Protein AF-A0A0K1P5S4-F1 (afdb_monomer)

Mean predicted aligned error: 7.18 Å

Nearest PDB structures (foldseek):
  5i5k-assembly2_A  TM=2.425E-01  e=1.543E+00  Homo sapiens
  3cu7-assembly2_B  TM=3.838E-01  e=8.068E+00  Homo sapiens

Radius of gyration: 19.84 Å; Cα contacts (8 Å, |Δi|>4): 342; chains: 1; bounding box: 49×33×56 Å

Secondary structure (DSSP, 8-state):
-BTHHHHHHHTT-GGGGGT---SS-SEEEE-GGGGSSHHHHHHHHHHHHHHHHHHHHTT------HHHHHHTEEEEEEETTEEESS-STT--EEEEEEPTT-TT-BTTB--B-EEEEEEEE-EEHHHH----EE------SSS-HHHHHHHHHHHH-TT-SSHHHHEEEEEEETTTTEEEEEE-S-SS-SEE-SS-EEEEE-

Foldseek 3Di:
DECVVVQCLQQVHDPNVVQALALHGQAQEAAQVQQQAPVSRVVSVLVVVVQVCVSCCVVDVFDDHSVLVVVQWDKWWDAPNHTDPGGHPRTFKIKIFGDPPSQCPGPRHGYGDMHIGTYFYADAPVVLQDAQEQEDQDPDPDDDPFVSVQVSSCVVRVVDPSRVQFKGFPDADPVQQKTWIDGHP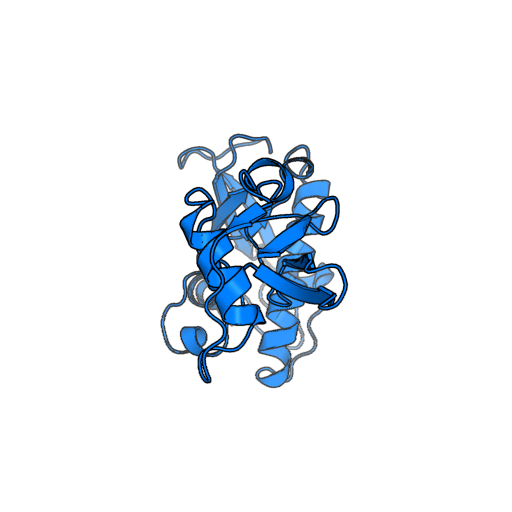HPSRSYDYPDTRIHHYD

Structure (mmCIF, N/CA/C/O backbone):
data_AF-A0A0K1P5S4-F1
#
_entry.id   AF-A0A0K1P5S4-F1
#
loop_
_atom_site.group_PDB
_atom_site.id
_atom_site.type_symbol
_atom_site.label_atom_id
_atom_site.label_alt_id
_atom_site.label_comp_id
_atom_site.label_asym_id
_atom_site.label_entity_id
_atom_site.label_seq_id
_atom_site.pdbx_PDB_ins_code
_atom_site.Cartn_x
_atom_site.Cartn_y
_atom_site.Cartn_z
_atom_site.occupancy
_atom_site.B_iso_or_equiv
_atom_site.auth_seq_id
_atom_site.auth_comp_id
_atom_site.auth_asym_id
_atom_site.auth_atom_id
_atom_site.pdbx_PDB_model_num
ATOM 1 N N . MET A 1 1 ? -20.009 -9.360 13.989 1.00 60.94 1 MET A N 1
ATOM 2 C CA . MET A 1 1 ? -18.708 -9.525 13.322 1.00 60.94 1 MET A CA 1
ATOM 3 C C . MET A 1 1 ? -17.615 -9.041 14.264 1.00 60.94 1 MET A C 1
ATOM 5 O O . MET A 1 1 ? -17.674 -7.915 14.727 1.00 60.94 1 MET A O 1
ATOM 9 N N . ASP A 1 2 ? -16.656 -9.902 14.593 1.00 64.94 2 ASP A N 1
ATOM 10 C CA . ASP A 1 2 ? -15.529 -9.552 15.468 1.00 64.94 2 ASP A CA 1
ATOM 11 C C . ASP A 1 2 ? -14.458 -8.809 14.650 1.00 64.94 2 ASP A C 1
ATOM 13 O O . ASP A 1 2 ? -14.041 -9.306 13.599 1.00 64.94 2 ASP A O 1
ATOM 17 N N . ILE A 1 3 ? -13.994 -7.640 15.108 1.00 69.56 3 ILE A N 1
ATOM 18 C CA . ILE A 1 3 ? -12.885 -6.904 14.469 1.00 69.56 3 ILE A CA 1
ATOM 19 C C . ILE A 1 3 ? -11.596 -7.738 14.436 1.00 69.56 3 ILE A C 1
ATOM 21 O O . ILE A 1 3 ? -10.744 -7.533 13.574 1.00 69.56 3 ILE A O 1
ATOM 25 N N . LYS A 1 4 ? -11.457 -8.760 15.278 1.00 69.00 4 LYS A N 1
ATOM 26 C CA . LYS A 1 4 ? -10.367 -9.737 15.175 1.00 69.00 4 LYS A CA 1
ATOM 27 C C . LYS A 1 4 ? -10.330 -10.448 13.817 1.00 69.00 4 LYS A C 1
ATOM 29 O O . LYS A 1 4 ? -9.262 -10.873 13.380 1.00 69.00 4 LYS A O 1
ATOM 34 N N . LEU A 1 5 ? -11.458 -10.545 13.107 1.00 67.06 5 LEU A N 1
ATOM 35 C CA . LEU A 1 5 ? -11.496 -11.039 11.726 1.00 67.06 5 LEU A CA 1
ATOM 36 C C . LEU A 1 5 ? -10.783 -10.088 10.757 1.00 67.06 5 LEU A C 1
ATOM 38 O O . LEU A 1 5 ? -10.154 -10.563 9.815 1.00 67.06 5 LEU A O 1
ATOM 42 N N . LEU A 1 6 ? -10.804 -8.772 11.005 1.00 70.88 6 LEU A N 1
ATOM 43 C CA . LEU A 1 6 ? -10.004 -7.802 10.250 1.00 70.88 6 LEU A CA 1
ATOM 44 C C . LEU A 1 6 ? -8.515 -8.069 10.468 1.00 70.88 6 LEU A C 1
ATOM 46 O O . LEU A 1 6 ? -7.765 -8.167 9.501 1.00 70.88 6 LEU A O 1
ATOM 50 N N . GLU A 1 7 ? -8.093 -8.278 11.717 1.00 70.75 7 GLU A N 1
ATOM 51 C CA . GLU A 1 7 ? -6.710 -8.660 12.017 1.00 70.75 7 GLU A CA 1
ATOM 52 C C . GLU A 1 7 ? -6.322 -9.962 11.295 1.00 70.75 7 GLU A C 1
ATOM 54 O O . GLU A 1 7 ? -5.234 -10.056 10.728 1.00 70.75 7 GLU A O 1
ATOM 59 N N . GLN A 1 8 ? -7.205 -10.964 11.264 1.00 73.81 8 GLN A N 1
ATOM 60 C CA . GLN A 1 8 ? -6.969 -12.210 10.528 1.00 73.81 8 GLN A CA 1
ATOM 61 C C . GLN A 1 8 ? -6.916 -11.999 9.010 1.00 73.81 8 GLN A C 1
ATOM 63 O O . GLN A 1 8 ? -6.076 -12.611 8.349 1.00 73.81 8 GLN A O 1
ATOM 68 N N . PHE A 1 9 ? -7.759 -11.126 8.459 1.00 73.31 9 PHE A N 1
ATOM 69 C CA . PHE A 1 9 ? -7.758 -10.771 7.042 1.00 73.31 9 PHE A CA 1
ATOM 70 C C . PHE A 1 9 ? -6.454 -10.068 6.652 1.00 73.31 9 PHE A C 1
ATOM 72 O O . PHE A 1 9 ? -5.791 -10.496 5.700 1.00 73.31 9 PHE A O 1
ATOM 79 N N . VAL A 1 10 ? -6.038 -9.057 7.424 1.00 72.50 10 VAL A N 1
ATOM 80 C CA . VAL A 1 10 ? -4.776 -8.327 7.227 1.00 72.50 10 VAL A CA 1
ATOM 81 C C . VAL A 1 10 ? -3.590 -9.284 7.356 1.00 72.50 10 VAL A C 1
ATOM 83 O O . VAL A 1 10 ? -2.755 -9.348 6.456 1.00 72.50 10 VAL A O 1
ATOM 86 N N . ASN A 1 11 ? -3.547 -10.095 8.418 1.00 75.12 11 ASN A N 1
ATOM 87 C CA . ASN A 1 11 ? -2.443 -11.015 8.718 1.00 75.12 11 ASN A CA 1
ATOM 88 C C . ASN A 1 11 ? -2.528 -12.375 8.009 1.00 75.12 11 ASN A C 1
ATOM 90 O O . ASN A 1 11 ? -1.727 -13.263 8.307 1.00 75.12 11 ASN A O 1
ATOM 94 N N . LYS A 1 12 ? -3.466 -12.569 7.070 1.00 70.12 12 LYS A N 1
ATOM 95 C CA . LYS A 1 12 ? -3.571 -13.791 6.250 1.00 70.12 12 LYS A CA 1
ATOM 96 C C . LYS A 1 12 ? -3.755 -15.075 7.084 1.00 70.12 12 LYS A C 1
ATOM 98 O O . LYS A 1 12 ? -3.195 -16.126 6.763 1.00 70.12 12 LYS A O 1
ATOM 103 N N . LYS A 1 13 ? -4.546 -15.003 8.153 1.00 70.25 13 LYS A N 1
ATOM 104 C CA . LYS A 1 13 ? -4.893 -16.155 8.996 1.00 70.25 13 LYS A CA 1
ATOM 105 C C . LYS A 1 13 ? -6.219 -16.773 8.528 1.00 70.25 13 LYS A C 1
ATOM 107 O O . LYS A 1 13 ? -7.154 -16.063 8.169 1.00 70.25 13 LYS A O 1
ATOM 112 N N . GLY A 1 14 ? -6.291 -18.105 8.528 1.00 68.50 14 GLY A N 1
ATOM 113 C CA . GLY A 1 14 ? -7.508 -18.857 8.200 1.00 68.50 14 GLY A CA 1
ATOM 114 C C . GLY A 1 14 ? -7.972 -18.737 6.740 1.00 68.50 14 GLY A C 1
ATOM 115 O O . GLY A 1 14 ? -7.171 -18.540 5.822 1.00 68.50 14 GLY A O 1
ATOM 116 N N . ILE A 1 15 ? -9.287 -18.859 6.535 1.00 64.81 15 ILE A N 1
ATOM 117 C CA . ILE A 1 15 ? -9.948 -18.875 5.215 1.00 64.81 15 ILE A CA 1
ATOM 118 C C . ILE A 1 15 ? -9.748 -17.575 4.415 1.00 64.81 15 ILE A C 1
ATOM 120 O O . ILE A 1 15 ? -9.757 -17.583 3.186 1.00 64.81 15 ILE A O 1
ATOM 124 N N . TYR A 1 16 ? -9.476 -16.462 5.100 1.00 66.50 16 TYR A N 1
ATOM 125 C CA . TYR A 1 16 ? -9.338 -15.126 4.512 1.00 66.50 16 TYR A CA 1
ATOM 126 C C . TYR A 1 16 ? -8.081 -14.945 3.649 1.00 66.50 16 TYR A C 1
ATOM 128 O O . TYR A 1 16 ? -8.000 -14.018 2.840 1.00 66.50 16 TYR A O 1
ATOM 136 N N . LYS A 1 17 ? -7.115 -15.869 3.748 1.00 66.44 17 LYS A N 1
ATOM 137 C CA . LYS A 1 17 ? -5.903 -15.904 2.914 1.00 66.44 17 LYS A CA 1
ATOM 138 C C . LYS A 1 17 ? -6.202 -15.895 1.410 1.00 66.44 17 LYS A C 1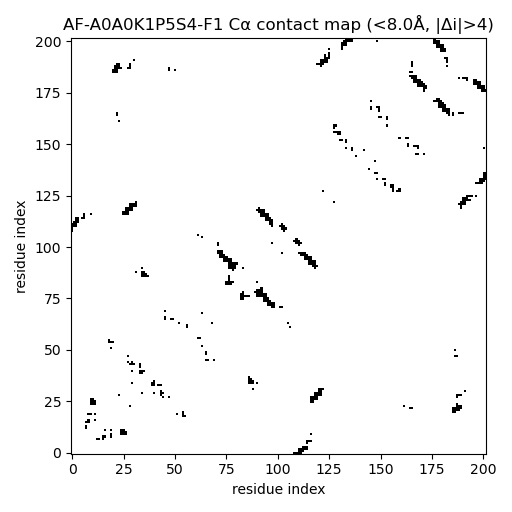
ATOM 140 O O . LYS A 1 17 ? -5.399 -15.335 0.659 1.00 66.44 17 LYS A O 1
ATOM 145 N N . LEU A 1 18 ? -7.306 -16.520 0.999 1.00 65.31 18 LEU A N 1
ATOM 146 C CA . LEU A 1 18 ? -7.700 -16.688 -0.403 1.00 65.31 18 LEU A CA 1
ATOM 147 C C . LEU A 1 18 ? -8.393 -15.450 -0.989 1.00 65.31 18 LEU A C 1
ATOM 149 O O . LEU A 1 18 ? -8.349 -15.253 -2.197 1.00 65.31 18 LEU A O 1
ATOM 153 N N . PHE A 1 19 ? -8.979 -14.602 -0.141 1.00 66.88 19 PHE A N 1
ATOM 154 C CA . PHE A 1 19 ? -9.812 -13.469 -0.564 1.00 66.88 19 PHE A CA 1
ATOM 155 C C . PHE A 1 19 ? -9.088 -12.122 -0.487 1.00 66.88 19 PHE A C 1
ATOM 157 O O . PHE A 1 19 ? -9.497 -11.156 -1.121 1.00 66.88 19 PHE A O 1
ATOM 164 N N . ASN A 1 20 ? -7.993 -12.038 0.271 1.00 71.94 20 ASN A N 1
ATOM 165 C CA . ASN A 1 20 ? -7.233 -10.802 0.387 1.00 71.94 20 ASN A CA 1
ATOM 166 C C . ASN A 1 20 ? -6.324 -10.597 -0.843 1.00 71.94 20 ASN A C 1
ATOM 168 O O . ASN A 1 20 ? -5.285 -11.260 -0.962 1.00 71.94 20 ASN A O 1
ATOM 172 N N . LYS A 1 21 ? -6.694 -9.671 -1.735 1.00 77.81 21 LYS A N 1
ATOM 173 C CA . LYS A 1 21 ? -5.889 -9.266 -2.903 1.00 77.81 21 LYS A CA 1
ATOM 174 C C . LYS A 1 21 ? -4.826 -8.197 -2.613 1.00 77.81 21 LYS A C 1
ATOM 176 O O . LYS A 1 21 ? -4.147 -7.784 -3.548 1.00 77.81 21 LYS A O 1
ATOM 181 N N . ALA A 1 22 ? -4.646 -7.776 -1.360 1.00 81.94 22 ALA A N 1
ATOM 182 C CA . ALA A 1 22 ? -3.583 -6.844 -0.994 1.00 81.94 22 ALA A CA 1
ATOM 183 C C . ALA A 1 22 ? -2.220 -7.364 -1.463 1.00 81.94 22 ALA A C 1
ATOM 185 O O . ALA A 1 22 ? -1.921 -8.562 -1.329 1.00 81.94 22 ALA A O 1
ATOM 186 N N . ILE A 1 23 ? -1.410 -6.445 -1.983 1.00 81.12 23 ILE A N 1
ATOM 187 C CA . ILE A 1 23 ? -0.041 -6.710 -2.426 1.00 81.12 23 ILE A CA 1
ATOM 188 C C . ILE A 1 23 ? 0.797 -7.043 -1.201 1.00 81.12 23 ILE A C 1
ATOM 190 O O . ILE A 1 23 ? 1.250 -8.180 -1.074 1.00 81.12 23 ILE A O 1
ATOM 194 N N . PHE A 1 24 ? 0.903 -6.087 -0.274 1.00 81.88 24 PHE A N 1
ATOM 195 C CA . PHE A 1 24 ? 1.602 -6.260 0.989 1.00 81.88 24 PHE A CA 1
ATOM 196 C C . PHE A 1 24 ? 0.608 -6.628 2.090 1.00 81.88 24 PHE A C 1
ATOM 198 O O . PHE A 1 24 ? -0.418 -5.971 2.273 1.00 81.88 24 PHE A O 1
ATOM 205 N N . LYS A 1 25 ? 0.872 -7.717 2.812 1.00 80.69 25 LYS A N 1
ATOM 206 C CA . LYS A 1 25 ? -0.045 -8.278 3.821 1.00 80.69 25 LYS A CA 1
ATOM 207 C C . LYS A 1 25 ? 0.566 -8.197 5.212 1.00 80.69 25 LYS A C 1
ATOM 209 O O . LYS A 1 25 ? 1.776 -8.278 5.362 1.00 80.69 25 LYS A O 1
ATOM 214 N N . GLY A 1 26 ? -0.276 -8.107 6.236 1.00 79.50 26 GLY A N 1
ATOM 215 C CA . GLY A 1 26 ? 0.141 -7.983 7.637 1.00 79.50 26 GLY A CA 1
ATOM 216 C C . GLY A 1 26 ? 0.457 -6.554 8.082 1.00 79.50 26 GLY A C 1
ATOM 217 O O . GLY A 1 26 ? 0.841 -6.343 9.231 1.00 79.50 26 GLY A O 1
ATOM 218 N N . TYR A 1 27 ? 0.280 -5.584 7.185 1.00 88.06 27 TYR A N 1
ATOM 219 C CA . TYR A 1 27 ? 0.570 -4.173 7.403 1.00 88.06 27 TYR A CA 1
ATOM 220 C C . TYR A 1 27 ? -0.509 -3.307 6.756 1.00 88.06 27 TYR A C 1
ATOM 222 O O . TYR A 1 27 ? -1.187 -3.759 5.832 1.00 88.06 27 TYR A O 1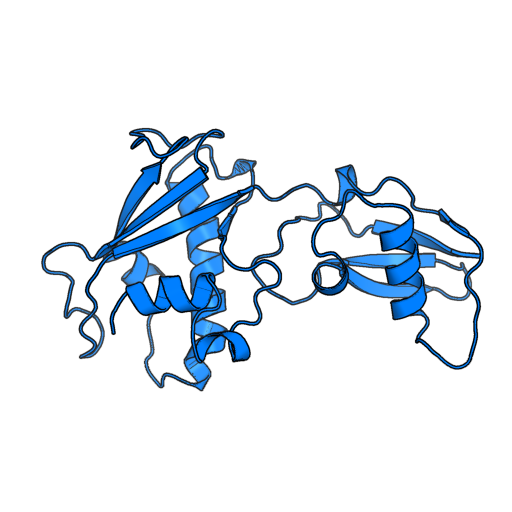
ATOM 230 N N . ILE A 1 28 ? -0.613 -2.058 7.195 1.00 90.25 28 ILE A N 1
ATOM 231 C CA . ILE A 1 28 ? -1.237 -0.974 6.436 1.00 90.25 28 ILE A CA 1
ATOM 232 C C . ILE A 1 28 ? -0.109 -0.093 5.902 1.00 90.25 28 ILE A C 1
ATOM 234 O O . ILE A 1 28 ? 0.739 0.368 6.671 1.00 90.25 28 ILE A O 1
ATOM 238 N N . CYS A 1 29 ? -0.076 0.097 4.589 1.00 91.94 29 CYS A N 1
ATOM 239 C CA . CYS A 1 29 ? 0.904 0.925 3.907 1.00 91.94 29 CYS A CA 1
ATOM 240 C C . CYS A 1 29 ? 0.450 2.388 3.925 1.00 91.94 29 CYS A C 1
ATOM 242 O O . CYS A 1 29 ? -0.547 2.724 3.292 1.00 91.94 29 CYS A O 1
ATOM 244 N N . ILE A 1 30 ? 1.196 3.247 4.612 1.00 92.31 30 ILE A N 1
ATOM 245 C CA . ILE A 1 30 ? 0.865 4.664 4.821 1.00 92.31 30 ILE A CA 1
ATOM 246 C C . ILE A 1 30 ? 1.847 5.539 4.043 1.00 92.31 30 ILE A C 1
ATOM 248 O O . ILE A 1 30 ? 3.043 5.231 3.999 1.00 92.31 30 ILE A O 1
ATOM 252 N N . ASN A 1 31 ? 1.373 6.617 3.420 1.00 90.12 31 ASN A N 1
ATOM 253 C CA . ASN A 1 31 ? 2.258 7.591 2.789 1.00 90.12 31 ASN A CA 1
ATOM 254 C C . ASN A 1 31 ? 3.103 8.284 3.879 1.00 90.12 31 ASN A C 1
ATOM 256 O O . ASN A 1 31 ? 2.530 8.755 4.860 1.00 90.12 31 ASN A O 1
ATOM 260 N N . PRO A 1 32 ? 4.441 8.375 3.751 1.00 85.94 32 PRO A N 1
ATOM 261 C CA . PRO A 1 32 ? 5.273 9.041 4.755 1.00 85.94 32 PRO A CA 1
ATOM 262 C C . PRO A 1 32 ? 4.813 10.462 5.097 1.00 85.94 32 PRO A C 1
ATOM 264 O O . PRO A 1 32 ? 4.897 10.864 6.254 1.00 85.94 32 PRO A O 1
ATOM 267 N N . ASN A 1 33 ? 4.279 11.189 4.111 1.00 85.88 33 ASN A N 1
ATOM 268 C CA . ASN A 1 33 ? 3.789 12.555 4.296 1.00 85.88 33 ASN A CA 1
ATOM 269 C C . ASN A 1 33 ? 2.490 12.619 5.109 1.00 85.88 33 ASN A C 1
ATOM 271 O O . ASN A 1 33 ? 2.173 13.671 5.642 1.00 85.88 33 ASN A O 1
ATOM 275 N N . ASN A 1 34 ? 1.773 11.502 5.248 1.00 88.12 34 ASN A N 1
ATOM 276 C CA . ASN A 1 34 ? 0.507 11.425 5.972 1.00 88.12 34 ASN A CA 1
ATOM 277 C C . ASN A 1 34 ? 0.674 10.999 7.438 1.00 88.12 34 ASN A C 1
ATOM 279 O O . ASN A 1 34 ? -0.303 10.757 8.140 1.00 88.12 34 ASN A O 1
ATOM 283 N N . LEU A 1 35 ? 1.913 10.882 7.924 1.00 84.06 35 LEU A N 1
ATOM 284 C CA . LEU A 1 35 ? 2.203 10.620 9.336 1.00 84.06 35 LEU A CA 1
ATOM 285 C C . LEU A 1 35 ? 2.419 11.903 10.147 1.00 84.06 35 LEU A C 1
ATOM 287 O O . LEU A 1 35 ? 2.819 11.820 11.300 1.00 84.06 35 LEU A O 1
ATOM 291 N N . SER A 1 36 ? 2.164 13.080 9.573 1.00 83.06 36 SER A N 1
ATOM 292 C CA . SER A 1 36 ? 2.249 14.375 10.262 1.00 83.06 36 SER A CA 1
ATOM 293 C C . SER A 1 36 ? 1.057 14.677 11.163 1.00 83.06 36 SER A C 1
ATOM 295 O O . SER A 1 36 ? 1.181 15.463 12.099 1.00 83.06 36 SER A O 1
ATOM 297 N N . SER A 1 37 ? -0.110 14.102 10.871 1.00 86.38 37 SER A N 1
ATOM 298 C CA . SER A 1 37 ? -1.341 14.381 11.604 1.00 86.38 37 SER A CA 1
ATOM 299 C C . SER A 1 37 ? -2.287 13.183 11.586 1.00 86.38 37 SER A C 1
ATOM 301 O O . SER A 1 37 ? -2.175 12.275 10.760 1.00 86.38 37 SER A O 1
ATOM 303 N N . LYS A 1 38 ? -3.238 13.169 12.528 1.00 86.25 38 LYS A N 1
ATOM 304 C CA . LYS A 1 38 ? -4.244 12.100 12.599 1.00 86.25 38 LYS A CA 1
ATOM 305 C C . LYS A 1 38 ? -5.167 12.140 11.385 1.00 86.25 38 LYS A C 1
ATOM 307 O O . LYS A 1 38 ? -5.552 11.080 10.903 1.00 86.25 38 LYS A O 1
ATOM 312 N N . ASP A 1 39 ? -5.488 13.333 10.896 1.00 88.25 39 ASP A N 1
ATOM 313 C CA . ASP A 1 39 ? -6.383 13.514 9.756 1.00 88.25 39 ASP A CA 1
ATOM 314 C C . ASP A 1 39 ? -5.746 12.996 8.466 1.00 88.25 39 ASP A C 1
ATOM 316 O O . ASP A 1 39 ? -6.392 12.247 7.734 1.00 88.25 39 ASP A O 1
ATOM 320 N N . ASP A 1 40 ? -4.461 13.282 8.239 1.00 89.75 40 ASP A N 1
ATOM 321 C CA . ASP A 1 40 ? -3.745 12.769 7.067 1.00 89.75 40 ASP A CA 1
ATOM 322 C C . ASP A 1 40 ? -3.634 11.240 7.113 1.00 89.75 40 ASP A C 1
ATOM 324 O O . ASP A 1 40 ? -3.891 10.551 6.125 1.00 89.75 40 ASP A O 1
ATOM 328 N N . PHE A 1 41 ? -3.332 10.675 8.285 1.00 90.00 41 PHE A N 1
ATOM 329 C CA . PHE A 1 41 ? -3.289 9.224 8.465 1.00 90.00 41 PHE A CA 1
ATOM 330 C C . PHE A 1 41 ? -4.648 8.570 8.191 1.00 90.00 41 PHE A C 1
ATOM 332 O O . PHE A 1 41 ? -4.720 7.482 7.608 1.00 90.00 41 PHE A O 1
ATOM 339 N N . LEU A 1 42 ? -5.739 9.226 8.600 1.00 90.38 42 LEU A N 1
ATOM 340 C CA . LEU A 1 42 ? -7.088 8.746 8.332 1.00 90.38 42 LEU A CA 1
ATOM 341 C C . LEU A 1 42 ? -7.379 8.668 6.830 1.00 90.38 42 LEU A C 1
ATOM 343 O O . LEU A 1 42 ? -8.169 7.809 6.448 1.00 90.38 42 LEU A O 1
ATOM 347 N N . ILE A 1 43 ? -6.746 9.477 5.976 1.00 91.12 43 ILE A N 1
ATOM 348 C CA . ILE A 1 43 ? -6.902 9.374 4.515 1.00 91.12 43 ILE A CA 1
ATOM 349 C C . ILE A 1 43 ? -6.416 8.003 4.025 1.00 91.12 43 ILE A C 1
ATOM 351 O O . ILE A 1 43 ? -7.184 7.273 3.396 1.00 91.12 43 ILE A O 1
ATOM 355 N N . ASP A 1 44 ? -5.185 7.609 4.368 1.00 90.69 44 ASP A N 1
ATOM 356 C CA . ASP A 1 44 ? -4.637 6.303 3.968 1.00 90.69 44 ASP A CA 1
ATOM 357 C C . ASP A 1 44 ? -5.400 5.135 4.617 1.00 90.69 44 ASP A C 1
ATOM 359 O O . ASP A 1 44 ? -5.629 4.100 3.984 1.00 90.69 44 ASP A O 1
ATOM 363 N N . LEU A 1 45 ? -5.827 5.285 5.877 1.00 90.31 45 LEU A N 1
ATOM 364 C CA . LEU A 1 45 ? -6.626 4.258 6.547 1.00 90.31 45 LEU A CA 1
ATOM 365 C C . LEU A 1 45 ? -7.989 4.073 5.864 1.00 90.31 45 LEU A C 1
ATOM 367 O O . LEU A 1 45 ? -8.433 2.935 5.692 1.00 90.31 45 LEU A O 1
ATOM 371 N N . LYS A 1 46 ? -8.654 5.166 5.474 1.00 90.88 46 LYS A N 1
ATOM 372 C CA . LYS A 1 46 ? -9.931 5.115 4.755 1.00 90.88 46 LYS A CA 1
ATOM 373 C C . LYS A 1 46 ? -9.765 4.424 3.406 1.00 90.88 46 LYS A C 1
ATOM 375 O O . LYS A 1 46 ? -10.508 3.481 3.154 1.00 90.88 46 LYS A O 1
ATOM 380 N N . ASP A 1 47 ? -8.760 4.797 2.612 1.00 90.44 47 ASP A N 1
ATOM 381 C CA . ASP A 1 47 ? -8.454 4.133 1.333 1.00 90.44 47 ASP A CA 1
ATOM 382 C C . ASP A 1 47 ? -8.221 2.623 1.521 1.00 90.44 47 ASP A C 1
ATOM 384 O O . ASP A 1 47 ? -8.794 1.786 0.814 1.00 90.44 47 ASP A O 1
ATOM 388 N N . TYR A 1 48 ? -7.451 2.238 2.543 1.00 88.81 48 TYR A N 1
ATOM 389 C CA . TYR A 1 48 ? -7.256 0.827 2.873 1.00 88.81 48 TYR A CA 1
ATOM 390 C C . TYR A 1 48 ? -8.586 0.115 3.170 1.00 88.81 48 TYR A C 1
ATOM 392 O O . TYR A 1 48 ? -8.866 -0.946 2.603 1.00 88.81 48 TYR A O 1
ATOM 400 N N . ILE A 1 49 ? -9.420 0.687 4.043 1.00 86.19 49 ILE A N 1
ATOM 401 C CA . ILE A 1 49 ? -10.711 0.102 4.430 1.00 86.19 49 ILE A CA 1
ATOM 402 C C . ILE A 1 49 ? -11.661 0.028 3.227 1.00 86.19 49 ILE A C 1
ATOM 404 O O . ILE A 1 49 ? -12.328 -0.993 3.058 1.00 86.19 49 ILE A O 1
ATOM 408 N N . GLU A 1 50 ? -11.712 1.050 2.373 1.00 88.19 50 GLU A N 1
ATOM 409 C CA . GLU A 1 50 ? -12.540 1.063 1.160 1.00 88.19 50 GLU A CA 1
ATOM 410 C C . GLU A 1 50 ? -12.195 -0.105 0.236 1.00 88.19 50 GLU A C 1
ATOM 412 O O . GLU A 1 50 ? -13.089 -0.840 -0.202 1.00 88.19 50 GLU A O 1
ATOM 417 N N . ASN A 1 51 ? -10.902 -0.339 0.007 1.00 86.62 51 ASN A N 1
ATOM 418 C CA . ASN A 1 51 ? -10.428 -1.457 -0.801 1.00 86.62 51 ASN A CA 1
ATOM 419 C C . ASN A 1 51 ? -10.748 -2.818 -0.161 1.00 86.62 51 ASN A C 1
ATOM 421 O O . ASN A 1 51 ? -11.217 -3.728 -0.851 1.00 86.62 51 ASN A O 1
ATOM 425 N N . VAL A 1 52 ? -10.582 -2.961 1.160 1.00 81.38 52 VAL A N 1
ATOM 426 C CA . VAL A 1 52 ? -10.979 -4.187 1.879 1.00 81.38 52 VAL A CA 1
ATOM 427 C C . VAL A 1 52 ? -12.480 -4.438 1.740 1.00 81.38 52 VAL A C 1
ATOM 429 O O . VAL A 1 52 ? -12.893 -5.546 1.395 1.00 81.38 52 VAL A O 1
ATOM 432 N N . ILE A 1 53 ? -13.311 -3.418 1.961 1.00 79.62 53 ILE A N 1
ATOM 433 C CA . ILE A 1 53 ? -14.765 -3.528 1.827 1.00 79.62 53 ILE A CA 1
ATOM 434 C C . ILE A 1 53 ? -15.146 -3.889 0.396 1.00 79.62 53 ILE A C 1
ATOM 436 O O . ILE A 1 53 ? -16.026 -4.722 0.216 1.00 79.62 53 ILE A O 1
ATOM 440 N N . LYS A 1 54 ? -14.504 -3.317 -0.626 1.00 81.12 54 LYS A N 1
ATOM 441 C CA . LYS A 1 54 ? -14.773 -3.655 -2.032 1.00 81.12 54 LYS A CA 1
ATOM 442 C C . LYS A 1 54 ? -14.533 -5.138 -2.322 1.00 81.12 54 LYS A C 1
ATOM 444 O O . LYS A 1 54 ? -15.371 -5.769 -2.962 1.00 81.12 54 LYS A O 1
ATOM 449 N N . GLU A 1 55 ? -13.441 -5.707 -1.816 1.00 76.38 55 GLU A N 1
ATOM 450 C CA . GLU A 1 55 ? -13.145 -7.135 -1.993 1.00 76.38 55 GLU A CA 1
ATOM 451 C C . GLU A 1 55 ? -14.112 -8.033 -1.207 1.00 76.38 55 GLU A C 1
ATOM 453 O O . GLU A 1 55 ? -14.500 -9.104 -1.676 1.00 76.38 55 GLU A O 1
ATOM 458 N N . VAL A 1 56 ? -14.545 -7.590 -0.025 1.00 71.00 56 VAL A N 1
ATOM 459 C CA . VAL A 1 56 ? -15.413 -8.375 0.862 1.00 71.00 56 VAL A CA 1
ATOM 460 C C . VAL A 1 56 ? -16.907 -8.190 0.551 1.00 71.00 56 VAL A C 1
ATOM 462 O O . VAL A 1 56 ? -17.691 -9.093 0.833 1.00 71.00 56 VAL A O 1
ATOM 465 N N . LYS A 1 57 ? -17.330 -7.091 -0.087 1.00 71.44 57 LYS A N 1
ATOM 466 C CA . LYS A 1 57 ? -18.735 -6.789 -0.449 1.00 71.44 57 LYS A CA 1
ATOM 467 C C . LYS A 1 57 ? -19.378 -7.863 -1.323 1.00 71.44 57 LYS A C 1
ATOM 469 O O . LYS A 1 57 ? -20.567 -8.129 -1.192 1.00 71.44 57 LYS A O 1
ATOM 474 N N . ASN A 1 58 ? -18.595 -8.520 -2.177 1.00 64.94 58 ASN A N 1
ATOM 475 C CA . ASN A 1 58 ? -19.090 -9.637 -2.989 1.00 64.94 58 ASN A CA 1
ATOM 476 C C . ASN A 1 58 ? -19.442 -10.872 -2.140 1.00 64.94 58 ASN A C 1
ATOM 478 O O . ASN A 1 58 ? -20.210 -11.725 -2.575 1.00 64.94 58 ASN A O 1
ATOM 482 N N . VAL A 1 59 ? -18.888 -10.964 -0.930 1.00 64.19 59 VAL A N 1
ATOM 483 C CA . VAL A 1 59 ? -19.110 -12.057 0.023 1.00 64.19 59 VAL A CA 1
ATOM 484 C C . VAL A 1 59 ? -20.144 -11.660 1.077 1.00 64.19 59 VAL A C 1
ATOM 486 O O . VAL A 1 59 ? -20.993 -12.464 1.456 1.00 64.19 59 VAL A O 1
ATOM 489 N N . ILE A 1 60 ? -20.093 -10.414 1.546 1.00 63.81 60 ILE A N 1
ATOM 490 C CA . ILE A 1 60 ? -20.943 -9.890 2.612 1.00 63.81 60 ILE A CA 1
ATOM 491 C C . ILE A 1 60 ? -21.940 -8.911 1.991 1.00 63.81 60 ILE A C 1
ATOM 493 O O . ILE A 1 60 ? -21.583 -7.792 1.633 1.00 63.81 60 ILE A O 1
ATOM 497 N N . LYS A 1 61 ? -23.211 -9.325 1.896 1.00 68.44 61 LYS A N 1
ATOM 498 C CA . LYS A 1 61 ? -24.342 -8.535 1.365 1.00 68.44 61 LYS A CA 1
ATOM 499 C C . LYS A 1 61 ? -24.777 -7.396 2.304 1.00 68.44 61 LYS A C 1
ATOM 501 O O . LYS A 1 61 ? -25.965 -7.206 2.548 1.00 68.44 61 LYS A O 1
ATOM 506 N N . ILE A 1 62 ? -23.827 -6.669 2.882 1.00 68.19 62 ILE A N 1
ATOM 507 C CA . ILE A 1 62 ? -24.081 -5.581 3.826 1.00 68.19 62 ILE A CA 1
ATOM 508 C C . ILE A 1 62 ? -23.445 -4.319 3.256 1.00 68.19 62 ILE A C 1
ATOM 510 O O . ILE A 1 62 ? -22.257 -4.291 2.935 1.00 68.19 62 ILE A O 1
ATOM 514 N N . SER A 1 63 ? -24.250 -3.266 3.125 1.00 73.31 63 SER A N 1
ATOM 515 C CA . SER A 1 63 ? -23.749 -1.944 2.765 1.00 73.31 63 SER A CA 1
ATOM 516 C C . SER A 1 63 ? -23.228 -1.260 4.024 1.00 73.31 63 SER A C 1
ATOM 518 O O . SER A 1 63 ? -24.003 -0.972 4.935 1.00 73.31 63 SER A O 1
ATOM 520 N N . ILE A 1 64 ? -21.916 -1.040 4.085 1.00 75.06 64 ILE A N 1
ATOM 521 C CA . ILE A 1 64 ? -21.253 -0.304 5.162 1.00 75.06 64 ILE A CA 1
ATOM 522 C C . ILE A 1 64 ? -20.442 0.825 4.529 1.00 75.06 64 ILE A C 1
ATOM 524 O O . ILE A 1 64 ? -19.693 0.577 3.577 1.00 75.06 64 ILE A O 1
ATOM 528 N N . SER A 1 65 ? -20.597 2.054 5.032 1.00 82.62 65 SER A N 1
ATOM 529 C CA . SER A 1 65 ? -19.750 3.176 4.618 1.00 82.62 65 SER A CA 1
ATOM 530 C C . SER A 1 65 ? -18.483 3.249 5.469 1.00 82.62 65 SER A C 1
ATOM 532 O O . SER A 1 65 ? -18.487 2.911 6.653 1.00 82.62 65 SER A O 1
ATOM 534 N N . VAL A 1 66 ? -17.386 3.710 4.869 1.00 85.56 66 VAL A N 1
ATOM 535 C CA . VAL A 1 66 ? -16.102 3.814 5.572 1.00 85.56 66 VAL A CA 1
ATOM 536 C C . VAL A 1 66 ? -16.127 4.884 6.653 1.00 85.56 66 VAL A C 1
ATOM 538 O O . VAL A 1 66 ? -15.609 4.644 7.737 1.00 85.56 66 VAL A O 1
ATOM 541 N N . ASN A 1 67 ? -16.795 6.015 6.416 1.00 86.00 67 ASN A N 1
ATOM 542 C CA . ASN A 1 67 ? -16.922 7.059 7.433 1.00 86.00 67 ASN A CA 1
ATOM 543 C C . ASN A 1 67 ? -17.639 6.545 8.691 1.00 86.00 67 ASN A C 1
ATOM 545 O O . ASN A 1 67 ? -17.110 6.714 9.782 1.00 86.00 67 ASN A O 1
ATOM 549 N N . GLN A 1 68 ? -18.746 5.802 8.543 1.00 83.62 68 GLN A N 1
ATOM 550 C CA . GLN A 1 68 ? -19.418 5.184 9.695 1.00 83.62 68 GLN A CA 1
ATOM 551 C C . GLN A 1 68 ? -18.482 4.257 10.479 1.00 83.62 68 GLN A C 1
ATOM 553 O O . GLN A 1 68 ? -18.475 4.295 11.703 1.00 83.62 68 GLN A O 1
ATOM 558 N N . LEU A 1 69 ? -17.664 3.447 9.798 1.00 85.06 69 LEU A N 1
ATOM 559 C CA . LEU A 1 69 ? -16.713 2.562 10.479 1.00 85.06 69 LEU A CA 1
ATOM 560 C C . LEU A 1 69 ? -15.637 3.330 11.247 1.00 85.06 69 LEU A C 1
ATOM 562 O O . LEU A 1 69 ? -15.302 2.931 12.359 1.00 85.06 69 LEU A O 1
ATOM 566 N N . ILE A 1 70 ? -15.108 4.411 10.669 1.00 87.88 70 ILE A N 1
ATOM 567 C CA . ILE A 1 70 ? -14.121 5.272 11.331 1.00 87.88 70 ILE A CA 1
ATOM 568 C C . ILE A 1 70 ? -14.727 5.931 12.575 1.00 87.88 70 ILE A C 1
ATOM 570 O O . ILE A 1 70 ? -14.095 5.943 13.630 1.00 87.88 70 ILE A O 1
ATOM 574 N N . ASP A 1 71 ? -15.971 6.399 12.497 1.00 87.44 71 ASP A N 1
ATOM 575 C CA . ASP A 1 71 ? -16.638 7.060 13.623 1.00 87.44 71 ASP A CA 1
ATOM 576 C C . ASP A 1 71 ? -16.883 6.110 14.806 1.00 87.44 71 ASP A C 1
ATOM 578 O O . ASP A 1 71 ? -16.944 6.548 15.960 1.00 87.44 71 ASP A O 1
ATOM 582 N N . MET A 1 72 ? -16.974 4.806 14.543 1.00 87.31 72 MET A N 1
ATOM 583 C CA . MET A 1 72 ? -17.232 3.762 15.538 1.00 87.31 72 MET A CA 1
ATOM 584 C C . MET A 1 72 ? -15.981 3.237 16.242 1.00 87.31 72 MET A C 1
ATOM 586 O O . MET A 1 72 ? -16.116 2.443 17.175 1.00 87.31 72 MET A O 1
ATOM 590 N N . VAL A 1 73 ? -14.781 3.638 15.819 1.00 88.81 73 VAL A N 1
ATOM 591 C CA . VAL A 1 73 ? -13.530 3.121 16.383 1.00 88.81 73 VAL A CA 1
ATOM 592 C C . VAL A 1 73 ? -12.720 4.195 17.095 1.00 88.81 73 VAL A C 1
ATOM 594 O O . VAL A 1 73 ? -12.668 5.350 16.683 1.00 88.81 73 VAL A O 1
ATOM 597 N N . ASP A 1 74 ? -12.048 3.782 18.161 1.00 90.88 74 ASP A N 1
ATOM 598 C CA . ASP A 1 74 ? -10.938 4.500 18.764 1.00 90.88 74 ASP A CA 1
ATOM 599 C C . ASP A 1 74 ? -9.627 3.998 18.163 1.00 90.88 74 ASP A C 1
ATOM 601 O O . ASP A 1 74 ? -9.388 2.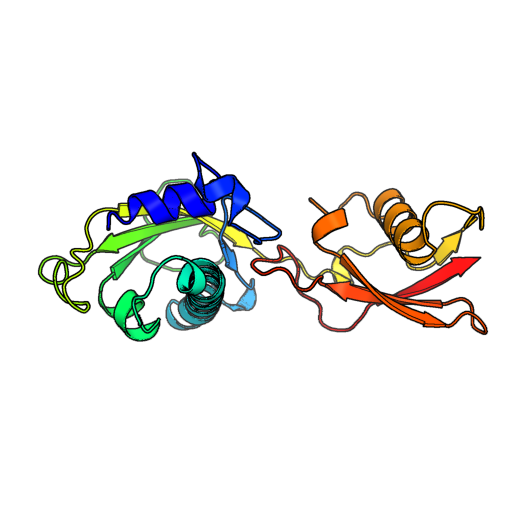787 18.056 1.00 90.88 74 ASP A O 1
ATOM 605 N N . LEU A 1 75 ? -8.766 4.948 17.798 1.00 90.94 75 LEU A N 1
ATOM 606 C CA . LEU A 1 75 ? -7.431 4.689 17.277 1.00 90.94 75 LEU A CA 1
ATOM 607 C C . LEU A 1 75 ? -6.391 5.052 18.334 1.00 90.94 75 LEU A C 1
ATOM 609 O O . LEU A 1 75 ? -6.402 6.152 18.889 1.00 90.94 75 LEU A O 1
ATOM 613 N N . SER A 1 76 ? -5.475 4.130 18.606 1.00 92.50 76 SER A N 1
ATOM 614 C CA . SER A 1 76 ? -4.317 4.368 19.468 1.00 92.50 76 SER A CA 1
ATOM 615 C C . SER A 1 76 ? -3.037 4.019 18.718 1.00 92.50 76 SER A C 1
ATOM 617 O O . SER A 1 76 ? -2.945 2.950 18.112 1.00 92.50 76 SER A O 1
ATOM 619 N N . PHE A 1 77 ? -2.050 4.907 18.763 1.00 93.12 77 PHE A N 1
ATOM 620 C CA . PHE A 1 77 ? -0.803 4.780 18.011 1.00 93.12 77 PHE A CA 1
ATOM 621 C C . PHE A 1 77 ? 0.318 4.281 18.911 1.00 93.12 77 PHE A C 1
ATOM 623 O O . PHE A 1 77 ? 0.348 4.590 20.100 1.00 93.12 77 PHE A O 1
ATOM 630 N N . TYR A 1 78 ? 1.231 3.491 18.356 1.00 93.88 78 TYR A N 1
ATOM 631 C CA . TYR A 1 78 ? 2.321 2.889 19.112 1.00 93.88 78 TYR A CA 1
ATOM 632 C C . TYR A 1 78 ? 3.661 3.079 18.402 1.00 93.88 78 TYR A C 1
ATOM 634 O O . TYR A 1 78 ? 3.771 2.894 17.185 1.00 93.88 78 TYR A O 1
ATOM 642 N N . LYS A 1 79 ? 4.680 3.391 19.204 1.00 93.06 79 LYS A N 1
ATOM 643 C CA . LYS A 1 79 ? 6.092 3.492 18.829 1.00 93.06 79 LYS A CA 1
ATOM 644 C C . LYS A 1 79 ? 6.858 2.426 19.594 1.00 93.06 79 LYS A C 1
ATOM 646 O O . LYS A 1 79 ? 6.905 2.473 20.818 1.00 93.06 79 LYS A O 1
ATOM 651 N N . ASN A 1 80 ? 7.426 1.448 18.894 1.00 88.38 80 ASN A N 1
ATOM 652 C CA . ASN A 1 80 ? 8.179 0.352 19.527 1.00 88.38 80 ASN A CA 1
ATOM 653 C C . ASN A 1 80 ? 7.417 -0.304 20.699 1.00 88.38 80 ASN A C 1
ATOM 655 O O . ASN A 1 80 ? 7.968 -0.502 21.774 1.00 88.38 80 ASN A O 1
ATOM 659 N N . ASP A 1 81 ? 6.128 -0.596 20.485 1.00 88.56 81 ASP A N 1
ATOM 660 C CA . ASP A 1 81 ? 5.208 -1.177 21.482 1.00 88.56 81 ASP A CA 1
ATOM 661 C C . ASP A 1 81 ? 4.825 -0.277 22.671 1.00 88.56 81 ASP A C 1
ATOM 663 O O . ASP A 1 81 ? 4.043 -0.688 23.529 1.00 88.56 81 ASP A O 1
ATOM 667 N N . VAL A 1 82 ? 5.257 0.984 22.678 1.00 91.75 82 VAL A N 1
ATOM 668 C CA . VAL A 1 82 ? 4.841 1.998 23.654 1.00 91.75 82 VAL A CA 1
ATOM 669 C C . VAL A 1 82 ? 3.717 2.849 23.072 1.00 91.75 82 VAL A C 1
ATOM 671 O O . VAL A 1 82 ? 3.799 3.287 21.924 1.00 91.75 82 VAL A O 1
ATOM 674 N N . LEU A 1 83 ? 2.657 3.075 23.854 1.00 92.69 83 LEU A N 1
ATOM 675 C CA . LEU A 1 83 ? 1.560 3.963 23.468 1.00 92.69 83 LEU A CA 1
ATOM 676 C C . LEU A 1 83 ? 2.100 5.378 23.238 1.00 92.69 83 LEU A C 1
ATOM 678 O O . LEU A 1 83 ? 2.824 5.913 24.076 1.00 92.69 83 LEU A O 1
ATOM 682 N N . SER A 1 84 ? 1.724 5.980 22.117 1.00 88.38 84 SER A N 1
ATOM 683 C CA . SER A 1 84 ? 2.102 7.340 21.764 1.00 88.38 84 SER A CA 1
ATOM 684 C C . SER A 1 84 ? 0.887 8.255 21.748 1.00 88.38 84 SER A C 1
ATOM 686 O O . SER A 1 84 ? -0.180 7.889 21.248 1.00 88.38 84 SER A O 1
ATOM 688 N N . ASN A 1 85 ? 1.065 9.450 22.309 1.00 81.56 85 ASN A N 1
ATOM 689 C CA . ASN A 1 85 ? 0.048 10.498 22.301 1.00 81.56 85 ASN A CA 1
ATOM 690 C C . ASN A 1 85 ? 0.028 11.254 20.965 1.00 81.56 85 ASN A C 1
ATOM 692 O O . ASN A 1 85 ? -1.030 11.740 20.555 1.00 81.56 85 ASN A O 1
ATOM 696 N N . ASP A 1 86 ? 1.168 11.265 20.273 1.00 83.88 86 ASP A N 1
ATOM 697 C CA . ASP A 1 86 ? 1.379 11.961 19.013 1.00 83.88 86 ASP A CA 1
ATOM 698 C C . ASP A 1 86 ? 1.503 10.967 17.860 1.00 83.88 86 ASP A C 1
ATOM 700 O O . ASP A 1 86 ? 1.949 9.827 18.023 1.00 83.88 86 ASP A O 1
ATOM 704 N N . ILE A 1 87 ? 1.086 11.411 16.678 1.00 84.62 87 ILE A N 1
ATOM 705 C CA . ILE A 1 87 ? 1.372 10.707 15.437 1.00 84.62 87 ILE A CA 1
ATOM 706 C C . ILE A 1 87 ? 2.547 11.392 14.760 1.00 84.62 87 ILE A C 1
ATOM 708 O O . ILE A 1 87 ? 2.547 12.604 14.566 1.00 84.62 87 ILE A O 1
ATOM 712 N N . ASP A 1 88 ? 3.561 10.600 14.452 1.00 85.75 88 ASP A N 1
ATOM 713 C CA . ASP A 1 88 ? 4.734 11.051 13.731 1.00 85.75 88 ASP A CA 1
ATOM 714 C C . ASP A 1 88 ? 5.394 9.882 12.992 1.00 85.75 88 ASP A C 1
ATOM 716 O O . ASP A 1 88 ? 4.885 8.759 12.894 1.00 85.75 88 ASP A O 1
ATOM 720 N N . ASN A 1 89 ? 6.588 10.161 12.486 1.00 81.88 89 ASN A N 1
ATOM 721 C CA . ASN A 1 89 ? 7.396 9.228 11.734 1.00 81.88 89 ASN A CA 1
ATOM 722 C C . ASN A 1 89 ? 7.911 8.012 12.533 1.00 81.88 89 ASN A C 1
ATOM 724 O O . ASN A 1 89 ? 8.481 7.104 11.932 1.00 81.88 89 ASN A O 1
ATOM 728 N N . GLU A 1 90 ? 7.733 7.920 13.838 1.00 88.00 90 GLU A N 1
ATOM 729 C CA . GLU A 1 90 ? 8.183 6.756 14.610 1.00 88.00 90 GLU A CA 1
ATOM 730 C C . GLU A 1 90 ? 7.065 5.737 14.845 1.00 88.00 90 GLU A C 1
ATOM 732 O O . GLU A 1 90 ? 7.323 4.612 15.287 1.00 88.00 90 GLU A O 1
ATOM 737 N N . VAL A 1 91 ? 5.818 6.102 14.538 1.00 90.12 91 VAL A N 1
ATOM 738 C CA . VAL A 1 91 ? 4.665 5.215 14.695 1.00 90.12 91 VAL A CA 1
ATOM 739 C C . VAL A 1 91 ? 4.805 3.997 13.780 1.00 90.12 91 VAL A C 1
ATOM 741 O O . VAL A 1 91 ? 4.956 4.112 12.563 1.00 90.12 91 VAL A O 1
ATOM 744 N N . ASN A 1 92 ? 4.720 2.803 14.372 1.00 91.75 92 ASN A N 1
ATOM 745 C CA . ASN A 1 92 ? 4.894 1.532 13.662 1.00 91.75 92 ASN A CA 1
ATOM 746 C C . ASN A 1 92 ? 3.739 0.541 13.864 1.00 91.75 92 ASN A C 1
ATOM 748 O O . ASN A 1 92 ? 3.677 -0.488 13.182 1.00 91.75 92 ASN A O 1
ATOM 752 N N . LYS A 1 93 ? 2.804 0.843 14.769 1.00 93.44 93 LYS A N 1
ATOM 753 C CA . LYS A 1 93 ? 1.612 0.036 15.042 1.00 93.44 93 LYS A CA 1
ATOM 754 C C . LYS A 1 93 ? 0.422 0.932 15.374 1.00 93.44 93 LYS A C 1
ATOM 756 O O . LYS A 1 93 ? 0.569 2.001 15.965 1.00 93.44 93 LYS A O 1
ATOM 761 N N . ILE A 1 94 ? -0.763 0.449 15.029 1.00 91.56 94 ILE A N 1
ATOM 762 C CA . ILE A 1 94 ? -2.045 1.049 15.375 1.00 91.56 94 ILE A CA 1
ATOM 763 C C . ILE A 1 94 ? -2.940 0.001 16.022 1.00 91.56 94 ILE A C 1
ATOM 765 O O . ILE A 1 94 ? -3.098 -1.114 15.522 1.00 91.56 94 ILE A O 1
ATOM 769 N N . LYS A 1 95 ? -3.556 0.387 17.132 1.00 91.38 95 LYS A N 1
ATOM 770 C CA . LYS A 1 95 ? -4.627 -0.357 17.774 1.00 9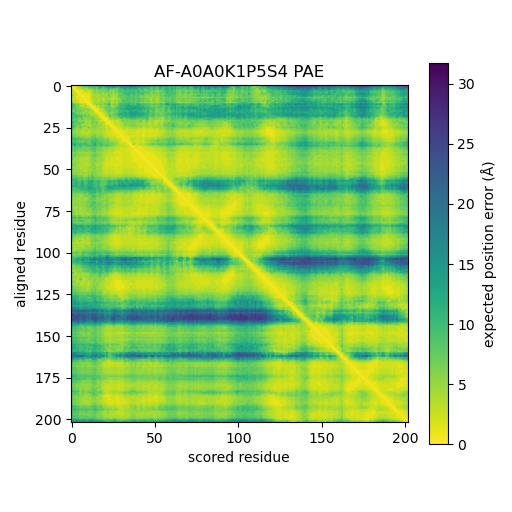1.38 95 LYS A CA 1
ATOM 771 C C . LYS A 1 95 ? -5.952 0.283 17.404 1.00 91.38 95 LYS A C 1
ATOM 773 O O . LYS A 1 95 ? -6.132 1.483 17.588 1.00 91.38 95 LYS A O 1
ATOM 778 N N . ILE A 1 96 ? -6.868 -0.539 16.916 1.00 89.69 96 ILE A N 1
ATOM 779 C CA . ILE A 1 96 ? -8.232 -0.156 16.568 1.00 89.69 96 ILE A CA 1
ATOM 780 C C . ILE A 1 96 ? -9.159 -0.861 17.548 1.00 89.69 96 ILE A C 1
ATOM 782 O O . ILE A 1 96 ? -9.107 -2.088 17.665 1.00 89.69 96 ILE A O 1
ATOM 786 N N . LYS A 1 97 ? -9.996 -0.109 18.256 1.00 90.75 97 LYS A N 1
ATOM 787 C CA . LYS A 1 97 ? -10.975 -0.640 19.212 1.00 90.75 97 LYS A CA 1
ATOM 788 C C . LYS A 1 97 ? -12.358 -0.090 18.877 1.00 90.75 97 LYS A C 1
ATOM 790 O O . LYS A 1 97 ? -12.462 1.090 18.590 1.00 90.75 97 LYS A O 1
ATOM 795 N N . ILE A 1 98 ? -13.414 -0.901 18.941 1.00 88.44 98 ILE A N 1
ATOM 796 C CA . ILE A 1 98 ? -14.785 -0.363 18.873 1.00 88.44 98 ILE A CA 1
ATOM 797 C C . ILE A 1 98 ? -15.047 0.524 20.099 1.00 88.44 98 ILE A C 1
ATOM 799 O O . ILE A 1 98 ? -14.752 0.120 21.229 1.00 88.44 98 ILE A O 1
ATOM 803 N N . LYS A 1 99 ? -15.592 1.722 19.872 1.00 90.19 99 LYS A N 1
ATOM 804 C CA . LYS A 1 99 ? -16.054 2.627 20.929 1.00 90.19 99 LYS A CA 1
ATOM 805 C C . LYS A 1 99 ? -17.179 1.973 21.717 1.00 90.19 99 LYS A C 1
ATOM 807 O O . LYS A 1 99 ? -18.105 1.411 21.135 1.00 90.19 99 LYS A O 1
ATOM 812 N N . ASN A 1 100 ? -17.123 2.113 23.036 1.00 85.75 100 ASN A N 1
ATOM 813 C CA . ASN A 1 100 ? -18.186 1.621 23.903 1.00 85.75 100 ASN A CA 1
ATOM 814 C C . ASN A 1 100 ? -19.527 2.276 23.514 1.00 85.75 100 ASN A C 1
ATOM 816 O O . ASN A 1 100 ? -19.596 3.498 23.368 1.00 85.75 100 ASN A O 1
ATOM 820 N N . GLY A 1 101 ? -20.583 1.479 23.369 1.00 83.94 101 GLY A N 1
ATOM 821 C CA . GLY A 1 101 ? -21.921 1.932 22.970 1.00 83.94 101 GLY A CA 1
ATOM 822 C C . GLY A 1 101 ? -22.144 2.002 21.455 1.00 83.94 101 GLY A C 1
ATOM 823 O O . GLY A 1 101 ? -23.272 2.236 21.022 1.00 83.94 101 GLY A O 1
ATOM 824 N N . MET A 1 102 ? -21.107 1.782 20.640 1.00 83.62 102 MET A N 1
ATOM 825 C CA . MET A 1 102 ? -21.208 1.752 19.176 1.00 83.62 102 MET A CA 1
ATOM 826 C C . MET A 1 102 ? -21.318 0.328 18.620 1.00 83.62 102 MET A C 1
ATOM 828 O O . MET A 1 102 ? -21.356 0.143 17.407 1.00 83.62 102 MET A O 1
ATOM 832 N N . GLU A 1 103 ? -21.390 -0.700 19.462 1.00 80.38 103 GLU A N 1
ATOM 833 C CA . GLU A 1 103 ? -21.283 -2.093 19.030 1.00 80.38 103 GLU A CA 1
ATOM 834 C C . GLU A 1 103 ? -22.429 -2.536 18.108 1.00 80.38 103 GLU A C 1
ATOM 836 O O . GLU A 1 103 ? -22.221 -3.405 17.273 1.00 80.38 103 GLU A O 1
ATOM 841 N N . ASN A 1 104 ? -23.616 -1.927 18.181 1.00 69.69 104 ASN A N 1
ATOM 842 C CA . ASN A 1 104 ? -24.809 -2.381 17.445 1.00 69.69 104 ASN A CA 1
ATOM 843 C C . ASN A 1 104 ? -25.268 -1.419 16.330 1.00 69.69 104 ASN A C 1
ATOM 845 O O . ASN A 1 104 ? -26.401 -1.510 15.861 1.00 69.69 104 ASN A O 1
ATOM 849 N N . ASN A 1 105 ? -24.413 -0.486 15.897 1.00 67.12 105 ASN A N 1
ATOM 850 C CA . ASN A 1 105 ? -24.851 0.668 15.095 1.00 67.12 105 ASN A CA 1
ATOM 851 C C . ASN A 1 105 ? -24.840 0.493 13.567 1.00 67.12 105 ASN A C 1
ATOM 853 O O . ASN A 1 105 ? -25.139 1.450 12.856 1.00 67.12 105 ASN A O 1
ATOM 857 N N . ILE A 1 106 ? -24.546 -0.695 13.023 1.00 68.19 106 ILE A N 1
ATOM 858 C CA . ILE A 1 106 ? -24.585 -0.905 11.563 1.00 68.19 106 ILE A CA 1
ATOM 859 C C . ILE A 1 106 ? -25.553 -2.022 11.191 1.00 68.19 106 ILE A C 1
ATOM 861 O O . ILE A 1 106 ? -25.182 -3.190 11.194 1.00 68.19 106 ILE A O 1
ATOM 865 N N . ASN A 1 107 ? -26.772 -1.654 10.784 1.00 67.00 107 ASN A N 1
ATOM 866 C CA . ASN A 1 107 ? -27.711 -2.518 10.050 1.00 67.00 107 ASN A CA 1
ATOM 867 C C . ASN A 1 107 ? -27.886 -3.936 10.643 1.00 67.00 107 ASN A C 1
ATOM 869 O O . ASN A 1 107 ? -27.910 -4.921 9.907 1.00 67.00 107 ASN A O 1
ATOM 873 N N . GLY A 1 108 ? -27.971 -4.057 11.974 1.00 63.81 108 GLY A N 1
ATOM 874 C CA . GLY A 1 108 ? -28.132 -5.346 12.665 1.00 63.81 108 GLY A CA 1
ATOM 875 C C . GLY A 1 108 ? -26.853 -6.187 12.789 1.00 63.81 108 GLY A C 1
ATOM 876 O O . GLY A 1 108 ? -26.915 -7.354 13.171 1.00 63.81 108 GLY A O 1
ATOM 877 N N . VAL A 1 109 ? -25.687 -5.619 12.472 1.00 68.56 109 VAL A N 1
ATOM 878 C CA . VAL A 1 109 ? -24.376 -6.247 12.653 1.00 68.56 109 VAL A CA 1
ATOM 879 C C . VAL A 1 109 ? -23.745 -5.755 13.947 1.00 68.56 109 VAL A C 1
ATOM 881 O O . VAL A 1 109 ? -23.342 -4.600 14.049 1.00 68.56 109 VAL A O 1
ATOM 884 N N . ASN A 1 110 ? -23.570 -6.668 14.901 1.00 71.75 110 ASN A N 1
ATOM 885 C CA . ASN A 1 110 ? -22.855 -6.366 16.139 1.00 71.75 110 ASN A CA 1
ATOM 886 C C . ASN A 1 110 ? -21.344 -6.376 15.880 1.00 71.75 110 ASN A C 1
ATOM 888 O O . ASN A 1 110 ? -20.791 -7.431 15.560 1.00 71.75 110 ASN A O 1
ATOM 892 N N . LEU A 1 111 ? -20.673 -5.238 15.992 1.00 76.94 111 LEU A N 1
ATOM 893 C CA . LEU A 1 111 ? -19.225 -5.089 15.906 1.00 76.94 111 LEU A CA 1
ATOM 894 C C . LEU A 1 111 ? -18.631 -4.979 17.304 1.00 76.94 111 LEU A C 1
ATOM 896 O O . LEU A 1 111 ? -19.017 -4.124 18.088 1.00 76.94 111 LEU A O 1
ATOM 900 N N . SER A 1 112 ? -17.654 -5.819 17.618 1.00 80.81 112 SER A N 1
ATOM 901 C CA . SER A 1 112 ? -16.932 -5.732 18.886 1.00 80.81 112 SER A CA 1
ATOM 902 C C . SER A 1 112 ? -15.475 -6.141 18.712 1.00 80.81 112 SER A C 1
ATOM 904 O O . SER A 1 112 ? -15.089 -6.729 17.696 1.00 80.81 112 SER A O 1
ATOM 906 N N . GLY A 1 113 ? -14.659 -5.800 19.708 1.00 83.62 113 GLY A N 1
ATOM 907 C CA . GLY A 1 113 ? -13.285 -6.271 19.816 1.00 83.62 113 GLY A CA 1
ATOM 908 C C . GLY A 1 113 ? -12.228 -5.205 19.558 1.00 83.62 113 GLY A C 1
ATOM 909 O O . GLY A 1 113 ? -12.447 -3.995 19.650 1.00 83.62 113 GLY A O 1
ATOM 910 N N . THR A 1 114 ? -11.016 -5.690 19.324 1.00 86.06 114 THR A N 1
ATOM 911 C CA . THR A 1 114 ? -9.816 -4.880 19.135 1.00 86.06 114 THR A CA 1
ATOM 912 C C . THR A 1 114 ? -8.907 -5.579 18.139 1.00 86.06 114 THR A C 1
ATOM 914 O O . THR A 1 114 ? -8.763 -6.798 18.201 1.00 86.06 114 THR A O 1
ATOM 917 N N . ALA A 1 115 ? -8.276 -4.812 17.259 1.00 85.81 115 ALA A N 1
ATOM 918 C CA . ALA A 1 115 ? -7.239 -5.292 16.356 1.00 85.81 115 ALA A CA 1
ATOM 919 C C . ALA A 1 115 ? -5.961 -4.477 16.552 1.00 85.81 115 ALA A C 1
ATOM 921 O O . ALA A 1 115 ? -6.014 -3.258 16.714 1.00 85.81 115 ALA A O 1
ATOM 922 N N . MET A 1 116 ? -4.817 -5.156 16.506 1.00 88.25 116 MET A N 1
ATOM 923 C CA . MET A 1 116 ? -3.507 -4.513 16.423 1.00 88.25 116 MET A CA 1
ATOM 924 C C . MET A 1 116 ? -2.941 -4.725 15.022 1.00 88.25 116 MET A C 1
ATOM 926 O O . MET A 1 116 ? -2.762 -5.864 14.585 1.00 88.25 116 MET A O 1
ATOM 930 N N . LEU A 1 117 ? -2.648 -3.636 14.321 1.00 88.12 117 LEU A N 1
ATOM 931 C CA . LEU A 1 117 ? -2.156 -3.652 12.948 1.00 88.12 117 LEU A CA 1
ATOM 932 C C . LEU A 1 117 ? -0.785 -2.982 12.888 1.00 88.12 117 LEU A C 1
ATOM 934 O O . LEU A 1 117 ? -0.540 -1.976 13.552 1.00 88.12 117 LEU A O 1
ATOM 938 N N . LYS A 1 118 ? 0.125 -3.548 12.094 1.00 92.00 118 LYS A N 1
ATOM 939 C CA . LYS A 1 118 ? 1.427 -2.929 11.835 1.00 92.00 118 LYS A CA 1
ATOM 940 C C . LYS A 1 118 ? 1.283 -1.863 10.757 1.00 92.00 118 LYS A C 1
ATOM 942 O O . LYS A 1 118 ? 0.500 -2.026 9.823 1.00 92.00 118 LYS A O 1
ATOM 947 N N . ILE A 1 119 ? 2.076 -0.809 10.860 1.00 92.00 119 ILE A N 1
ATOM 948 C CA . ILE A 1 119 ? 2.189 0.230 9.841 1.00 92.00 119 ILE A CA 1
ATOM 949 C C . ILE A 1 119 ? 3.479 -0.008 9.063 1.00 92.00 119 ILE A C 1
ATOM 951 O O . ILE A 1 119 ? 4.526 -0.300 9.641 1.00 92.00 119 ILE A O 1
ATOM 955 N N . TYR A 1 120 ? 3.388 0.086 7.742 1.00 91.69 120 TYR A N 1
ATOM 956 C CA . TYR A 1 120 ? 4.536 0.110 6.849 1.00 91.69 120 TYR A CA 1
ATOM 957 C C . TYR A 1 120 ? 4.536 1.444 6.119 1.00 91.69 120 TYR A C 1
ATOM 959 O O . TYR A 1 120 ? 3.537 1.825 5.515 1.00 91.69 120 TYR A O 1
ATOM 967 N N . LYS A 1 121 ? 5.643 2.173 6.164 1.00 91.50 121 LYS A N 1
ATOM 968 C CA . LYS A 1 121 ? 5.738 3.428 5.426 1.00 91.50 121 LYS A CA 1
ATOM 969 C C . LYS A 1 121 ? 6.014 3.138 3.968 1.00 91.50 121 LYS A C 1
ATOM 971 O O . LYS A 1 121 ? 6.949 2.399 3.665 1.00 91.50 121 LYS A O 1
ATOM 976 N N . LYS A 1 122 ? 5.220 3.723 3.078 1.00 91.56 122 LYS A N 1
ATOM 977 C CA . LYS A 1 122 ? 5.451 3.573 1.649 1.00 91.56 122 LYS A CA 1
ATOM 978 C C . LYS A 1 122 ? 6.803 4.172 1.276 1.00 91.56 122 LYS A C 1
ATOM 980 O O . LYS A 1 122 ? 7.203 5.208 1.802 1.00 91.56 122 LYS A O 1
ATOM 985 N N . ILE A 1 123 ? 7.486 3.521 0.349 1.00 90.00 123 ILE A N 1
ATOM 986 C CA . ILE A 1 123 ? 8.766 3.982 -0.182 1.00 90.00 123 ILE A CA 1
ATOM 987 C C . ILE A 1 123 ? 8.531 4.531 -1.591 1.00 90.00 123 ILE A C 1
ATOM 989 O O . ILE A 1 123 ? 7.779 3.937 -2.364 1.00 90.00 123 ILE A O 1
ATOM 993 N N . SER A 1 124 ? 9.164 5.655 -1.940 1.00 90.25 124 SER A N 1
ATOM 994 C CA . SER A 1 124 ? 9.136 6.142 -3.325 1.00 90.25 124 SER A CA 1
ATOM 995 C C . SER A 1 124 ? 9.834 5.114 -4.206 1.00 90.25 124 SER A C 1
ATOM 997 O O . SER A 1 124 ? 11.031 4.853 -4.037 1.00 90.25 124 SER A O 1
ATOM 999 N N . LEU A 1 125 ? 9.090 4.498 -5.127 1.00 88.31 125 LEU A N 1
ATOM 1000 C CA . LEU A 1 125 ? 9.667 3.528 -6.050 1.00 88.31 125 LEU A CA 1
ATOM 1001 C C . LEU A 1 125 ? 10.707 4.208 -6.945 1.00 88.31 125 LEU A C 1
ATOM 1003 O O . LEU A 1 125 ? 11.749 3.614 -7.198 1.00 88.31 125 LEU A O 1
ATOM 1007 N N . ASN A 1 126 ? 10.478 5.469 -7.330 1.00 88.69 126 ASN A N 1
ATOM 1008 C CA . ASN A 1 126 ? 11.425 6.288 -8.089 1.00 88.69 126 ASN A CA 1
ATOM 1009 C C . ASN A 1 126 ? 12.802 6.382 -7.394 1.00 88.69 126 ASN A C 1
ATOM 1011 O O . ASN A 1 126 ? 13.819 6.375 -8.084 1.00 88.69 126 ASN A O 1
ATOM 1015 N N . ASN A 1 127 ? 12.849 6.370 -6.053 1.00 85.88 127 ASN A N 1
ATOM 1016 C CA . ASN A 1 127 ? 14.093 6.468 -5.274 1.00 85.88 127 ASN A CA 1
ATOM 1017 C C . ASN A 1 127 ? 14.834 5.136 -5.094 1.00 85.88 127 ASN A C 1
ATOM 1019 O O . ASN A 1 127 ? 16.052 5.130 -4.932 1.00 85.88 127 ASN A O 1
ATOM 1023 N N . VAL A 1 128 ? 14.127 4.002 -5.091 1.00 84.88 128 VAL A N 1
ATOM 1024 C CA . VAL A 1 128 ? 14.754 2.672 -4.925 1.00 84.88 128 VAL A CA 1
ATOM 1025 C C . VAL A 1 128 ? 15.046 1.971 -6.251 1.00 84.88 128 VAL A C 1
ATOM 1027 O O . VAL A 1 128 ? 15.684 0.918 -6.263 1.00 84.88 128 VAL A O 1
ATOM 1030 N N . PHE A 1 129 ? 14.584 2.536 -7.366 1.00 84.31 129 PHE A N 1
ATOM 1031 C CA . PHE A 1 129 ? 14.811 2.013 -8.707 1.00 84.31 129 PHE A CA 1
ATOM 1032 C C . PHE A 1 129 ? 16.167 2.486 -9.246 1.00 84.31 129 PHE A C 1
ATOM 1034 O O . PHE A 1 129 ? 16.293 3.545 -9.859 1.00 84.31 129 PHE A O 1
ATOM 1041 N N . LEU A 1 130 ? 17.196 1.680 -9.006 1.00 79.31 130 LEU A N 1
ATOM 1042 C CA . LEU A 1 130 ? 18.593 1.979 -9.314 1.00 79.31 130 LEU A CA 1
ATOM 1043 C C . LEU A 1 130 ? 18.929 1.809 -10.801 1.00 79.31 130 LEU A C 1
ATOM 1045 O O . LEU A 1 130 ? 19.646 2.628 -11.371 1.00 79.31 130 LEU A O 1
ATOM 1049 N N . THR A 1 131 ? 18.423 0.752 -11.445 1.00 80.50 131 THR A N 1
ATOM 1050 C CA . THR A 1 131 ? 18.810 0.405 -12.824 1.00 80.50 131 THR A CA 1
ATOM 1051 C C . THR A 1 131 ? 17.628 0.479 -13.777 1.00 80.50 131 THR A C 1
ATOM 1053 O O . THR A 1 131 ? 16.721 -0.349 -13.703 1.00 80.50 131 THR A O 1
ATOM 1056 N N . LYS A 1 132 ? 17.684 1.431 -14.719 1.00 85.12 132 LYS A N 1
ATOM 1057 C CA . LYS A 1 132 ? 16.684 1.623 -15.788 1.00 85.12 132 LYS A CA 1
ATOM 1058 C C . LYS A 1 132 ? 17.061 0.966 -17.123 1.00 85.12 132 LYS A C 1
ATOM 1060 O O . LYS A 1 132 ? 16.219 0.897 -18.009 1.00 85.12 132 LYS A O 1
ATOM 1065 N N . ASN A 1 133 ? 18.289 0.463 -17.262 1.00 85.94 133 ASN A N 1
ATOM 1066 C CA . ASN A 1 133 ? 18.765 -0.212 -18.472 1.00 85.94 133 ASN A CA 1
ATOM 1067 C C . ASN A 1 133 ? 18.836 -1.723 -18.240 1.00 85.94 133 ASN A C 1
ATOM 1069 O O . ASN A 1 133 ? 19.639 -2.201 -17.439 1.00 85.94 133 ASN A O 1
ATOM 1073 N N . ILE A 1 134 ? 17.996 -2.474 -18.941 1.00 83.81 134 ILE A N 1
ATOM 1074 C CA . ILE A 1 134 ? 17.902 -3.927 -18.846 1.00 83.81 134 ILE A CA 1
ATOM 1075 C C . ILE A 1 134 ? 18.745 -4.545 -19.960 1.00 83.81 134 ILE A C 1
ATOM 1077 O O . ILE A 1 134 ? 18.394 -4.466 -21.133 1.00 83.81 134 ILE A O 1
ATOM 1081 N N . GLN A 1 135 ? 19.844 -5.197 -19.591 1.00 78.00 135 GLN A N 1
ATOM 1082 C CA . GLN A 1 135 ? 20.703 -5.881 -20.556 1.00 78.00 135 GLN A CA 1
ATOM 1083 C C . GLN A 1 135 ? 20.268 -7.336 -20.768 1.00 78.00 135 GLN A C 1
ATOM 1085 O O . GLN A 1 135 ? 19.934 -8.033 -19.807 1.00 78.00 135 GLN A O 1
ATOM 1090 N N . LYS A 1 136 ? 20.401 -7.822 -22.010 1.00 69.06 136 LYS A N 1
ATOM 1091 C CA . LYS A 1 136 ? 20.308 -9.244 -22.386 1.00 69.06 136 LYS A CA 1
ATOM 1092 C C . LYS A 1 136 ? 18.923 -9.856 -22.139 1.00 69.06 136 LYS A C 1
ATOM 1094 O O . LYS A 1 136 ? 18.812 -10.919 -21.514 1.00 69.06 136 LYS A O 1
ATOM 1099 N N . LEU A 1 137 ? 17.858 -9.239 -22.655 1.00 73.25 137 LEU A N 1
ATOM 1100 C CA . LEU A 1 137 ? 16.549 -9.895 -22.685 1.00 73.25 137 LEU A CA 1
ATOM 1101 C C . LEU A 1 137 ? 16.550 -11.034 -23.713 1.00 73.25 137 LEU A C 1
ATOM 1103 O O . LEU A 1 137 ? 16.567 -10.821 -24.920 1.00 73.25 137 LEU A O 1
ATOM 1107 N N . SER A 1 138 ? 16.482 -12.283 -23.246 1.00 64.88 138 SER A N 1
ATOM 1108 C CA . SER A 1 138 ? 16.329 -13.430 -24.143 1.00 64.88 138 SER A CA 1
ATOM 1109 C C . SER A 1 138 ? 14.868 -13.593 -24.585 1.00 64.88 138 SER A C 1
ATOM 1111 O O . SER A 1 138 ? 13.977 -13.990 -23.825 1.00 64.88 138 SER A O 1
ATOM 1113 N N . PHE A 1 139 ? 14.584 -1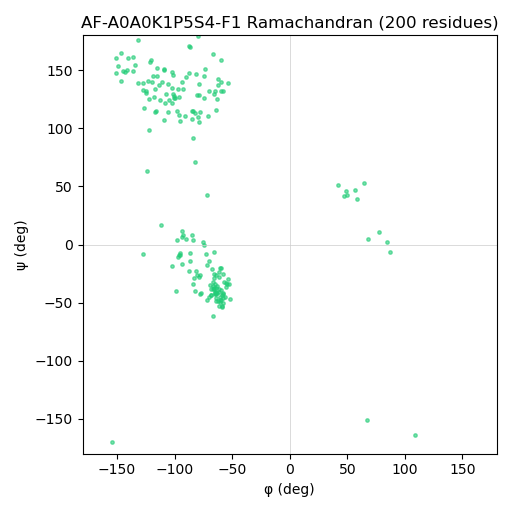3.310 -25.854 1.00 65.69 139 PHE A N 1
ATOM 1114 C CA . PHE A 1 139 ? 13.251 -13.473 -26.438 1.00 65.69 139 PHE A CA 1
ATOM 1115 C C . PHE A 1 139 ? 12.989 -14.930 -26.874 1.00 65.69 139 PHE A C 1
ATOM 1117 O O . PHE A 1 139 ? 12.952 -15.243 -28.054 1.00 65.69 139 PHE A O 1
ATOM 1124 N N . GLY A 1 140 ? 12.818 -15.846 -25.912 1.00 65.38 140 GLY A N 1
ATOM 1125 C CA . GLY A 1 140 ? 12.257 -17.192 -26.153 1.00 65.38 140 GLY A CA 1
ATOM 1126 C C . GLY A 1 140 ? 10.720 -17.262 -26.065 1.00 65.38 140 GLY A C 1
ATOM 1127 O O . GLY A 1 140 ? 10.095 -16.322 -25.573 1.00 65.38 140 GLY A O 1
ATOM 1128 N N . LEU A 1 141 ? 10.129 -18.401 -26.462 1.00 66.75 141 LEU A N 1
ATOM 1129 C CA . LEU A 1 141 ? 8.677 -18.697 -26.432 1.00 66.75 141 LEU A CA 1
ATOM 1130 C C . LEU A 1 141 ? 8.014 -18.491 -25.056 1.00 66.75 141 LEU A C 1
ATOM 1132 O O . LEU A 1 141 ? 6.838 -18.150 -24.982 1.00 66.75 141 LEU A O 1
ATOM 1136 N N . LEU A 1 142 ? 8.766 -18.672 -23.967 1.00 67.94 142 LEU A N 1
ATOM 1137 C CA . LEU A 1 142 ? 8.327 -18.437 -22.592 1.00 67.94 142 LEU A CA 1
ATOM 1138 C C . LEU A 1 142 ? 9.484 -17.845 -21.769 1.00 67.94 142 LEU A C 1
ATOM 1140 O O . LEU A 1 142 ? 10.641 -18.187 -22.027 1.00 67.94 142 LEU A O 1
ATOM 1144 N N . PRO A 1 143 ? 9.213 -16.998 -20.757 1.00 75.75 143 PRO A N 1
ATOM 1145 C CA . PRO A 1 143 ? 7.932 -16.347 -20.433 1.00 75.75 143 PRO A CA 1
ATOM 1146 C C . PRO A 1 143 ? 7.63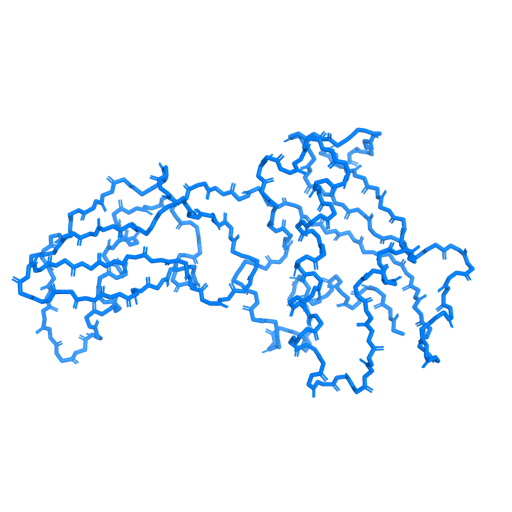3 -15.113 -21.321 1.00 75.75 143 PRO A C 1
ATOM 1148 O O . PRO A 1 143 ? 8.434 -14.773 -22.195 1.00 75.75 143 PRO A O 1
ATOM 1151 N N . SER A 1 144 ? 6.485 -14.447 -21.110 1.00 86.25 144 SER A N 1
ATOM 1152 C CA . SER A 1 144 ? 6.114 -13.226 -21.851 1.00 86.25 14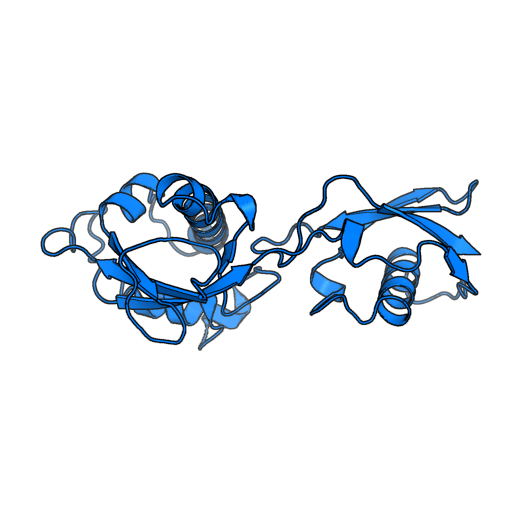4 SER A CA 1
ATOM 1153 C C . SER A 1 144 ? 7.143 -12.104 -21.663 1.00 86.25 144 SER A C 1
ATOM 1155 O O . SER A 1 144 ? 7.917 -12.100 -20.700 1.00 86.25 144 SER A O 1
ATOM 1157 N N . ILE A 1 145 ? 7.165 -11.146 -22.592 1.00 84.44 145 ILE A N 1
ATOM 1158 C CA . ILE A 1 145 ? 8.110 -10.024 -22.563 1.00 84.44 145 ILE A CA 1
ATOM 1159 C C . ILE A 1 145 ? 7.968 -9.189 -21.281 1.00 84.44 145 ILE A C 1
ATOM 1161 O O . ILE A 1 145 ? 8.980 -8.847 -20.674 1.00 84.44 145 ILE A O 1
ATOM 1165 N N . GLU A 1 146 ? 6.746 -8.970 -20.794 1.00 87.94 146 GLU A N 1
ATOM 1166 C CA . GLU A 1 146 ? 6.465 -8.259 -19.542 1.00 87.94 146 GLU A CA 1
ATOM 1167 C C . GLU A 1 146 ? 7.115 -8.974 -18.358 1.00 87.94 146 GLU A C 1
ATOM 1169 O O . GLU A 1 146 ? 7.809 -8.365 -17.545 1.00 87.94 146 GLU A O 1
ATOM 1174 N N . VAL A 1 147 ? 6.934 -10.295 -18.278 1.00 87.31 147 VAL A N 1
ATOM 1175 C CA . VAL A 1 147 ? 7.491 -11.113 -17.196 1.00 87.31 147 VAL A CA 1
ATOM 1176 C C . VAL A 1 147 ? 9.017 -11.096 -17.238 1.00 87.31 147 VAL A C 1
ATOM 1178 O O . VAL A 1 147 ? 9.655 -11.058 -16.185 1.00 87.31 147 VAL A O 1
ATOM 1181 N N . LYS A 1 148 ? 9.622 -11.103 -18.430 1.00 86.62 148 LYS A N 1
ATOM 1182 C CA . LYS A 1 148 ? 11.081 -11.011 -18.579 1.00 86.62 148 LYS A CA 1
ATOM 1183 C C . LYS A 1 148 ? 11.619 -9.643 -18.167 1.00 86.62 148 LYS A C 1
ATOM 1185 O O . LYS A 1 148 ? 12.626 -9.601 -17.459 1.00 86.62 148 LYS A O 1
ATOM 1190 N N . ILE A 1 149 ? 10.948 -8.561 -18.565 1.00 88.44 149 ILE A N 1
ATOM 1191 C CA . ILE A 1 149 ? 11.280 -7.186 -18.164 1.00 88.44 149 ILE A CA 1
ATOM 1192 C C . ILE A 1 149 ? 11.224 -7.072 -16.642 1.00 88.44 149 ILE A C 1
ATOM 1194 O O . ILE A 1 149 ? 12.224 -6.714 -16.021 1.00 88.44 149 ILE A O 1
ATOM 1198 N N . LEU A 1 150 ? 10.105 -7.471 -16.029 1.00 88.62 150 LEU A N 1
ATOM 1199 C CA . LEU A 1 150 ? 9.950 -7.430 -14.577 1.00 88.62 150 LEU A CA 1
ATOM 1200 C C . LEU A 1 150 ? 11.025 -8.273 -13.894 1.00 88.62 150 LEU A C 1
ATOM 1202 O O . LEU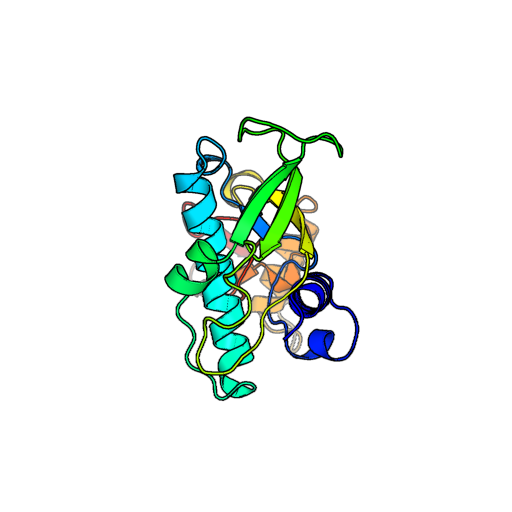 A 1 150 ? 11.758 -7.741 -13.076 1.00 88.62 150 LEU A O 1
ATOM 1206 N N . ASN A 1 151 ? 11.209 -9.545 -14.261 1.00 86.38 151 ASN A N 1
ATOM 1207 C CA . ASN A 1 151 ? 12.222 -10.397 -13.624 1.00 86.38 151 ASN A CA 1
ATOM 1208 C C . ASN A 1 151 ? 13.637 -9.798 -13.682 1.00 86.38 151 ASN A C 1
ATOM 1210 O O . ASN A 1 151 ? 14.383 -9.938 -12.714 1.00 86.38 151 ASN A O 1
ATOM 1214 N N . ASN A 1 152 ? 14.007 -9.126 -14.776 1.00 86.19 152 ASN A N 1
ATOM 1215 C CA . ASN A 1 152 ? 15.296 -8.443 -14.852 1.00 86.19 152 ASN A CA 1
ATOM 1216 C C . ASN A 1 152 ? 15.353 -7.216 -13.946 1.00 86.19 152 ASN A C 1
ATOM 1218 O O . ASN A 1 152 ? 16.318 -7.074 -13.202 1.00 86.19 152 ASN A O 1
ATOM 1222 N N . ILE A 1 153 ? 14.316 -6.375 -13.936 1.00 87.06 153 ILE A N 1
ATOM 1223 C CA . ILE A 1 153 ? 14.224 -5.251 -12.992 1.00 87.06 153 ILE A CA 1
ATOM 1224 C C . ILE A 1 153 ? 14.432 -5.750 -11.565 1.00 87.06 153 ILE A C 1
ATOM 1226 O O . ILE A 1 153 ? 15.237 -5.185 -10.833 1.00 87.06 153 ILE A O 1
ATOM 1230 N N . LEU A 1 154 ? 13.766 -6.840 -11.186 1.00 85.56 154 LEU A N 1
ATOM 1231 C CA . LEU A 1 154 ? 13.867 -7.400 -9.840 1.00 85.56 154 LEU A CA 1
ATOM 1232 C C . LEU A 1 154 ? 15.261 -7.927 -9.511 1.00 85.56 154 LEU A C 1
ATOM 1234 O O . LEU A 1 154 ? 15.693 -7.831 -8.370 1.00 85.56 154 LEU A O 1
ATOM 1238 N N . LYS A 1 155 ? 15.965 -8.474 -10.505 1.00 83.31 155 LYS A N 1
ATOM 1239 C CA . LYS A 1 155 ? 17.336 -8.959 -10.345 1.00 83.31 155 LYS A CA 1
ATOM 1240 C C . LYS A 1 155 ? 18.321 -7.821 -10.067 1.00 83.31 155 LYS A C 1
ATOM 1242 O O . LYS A 1 155 ? 19.250 -8.011 -9.299 1.00 83.31 155 LYS A O 1
ATOM 1247 N N . TYR A 1 156 ? 18.141 -6.665 -10.705 1.00 82.56 156 TYR A N 1
ATOM 1248 C CA . TYR A 1 156 ? 19.074 -5.535 -10.595 1.00 82.56 156 TYR A CA 1
ATOM 1249 C C . TYR A 1 156 ? 18.667 -4.493 -9.545 1.00 82.56 156 TYR A C 1
ATOM 1251 O O . TYR A 1 156 ? 19.443 -3.591 -9.243 1.00 82.56 156 TYR A O 1
ATOM 1259 N N . ASN A 1 157 ? 17.461 -4.606 -8.987 1.00 81.94 157 ASN A N 1
ATOM 1260 C CA . ASN A 1 157 ? 16.925 -3.699 -7.976 1.00 81.94 157 ASN A CA 1
ATOM 1261 C C . ASN A 1 157 ? 16.512 -4.498 -6.728 1.00 81.94 157 ASN A C 1
ATOM 1263 O O . ASN A 1 157 ? 15.337 -4.549 -6.365 1.00 81.94 157 ASN A O 1
ATOM 1267 N N . GLU A 1 158 ? 17.489 -5.134 -6.075 1.00 77.00 158 GLU A N 1
ATOM 1268 C CA . GLU A 1 158 ? 17.280 -6.049 -4.935 1.00 77.00 158 GLU A CA 1
ATOM 1269 C C . GLU A 1 158 ? 16.597 -5.388 -3.721 1.00 77.00 158 GLU A C 1
ATOM 1271 O O . GLU A 1 158 ? 15.981 -6.067 -2.903 1.00 77.00 158 GLU A O 1
ATOM 1276 N N . ASN A 1 159 ? 16.636 -4.055 -3.635 1.00 77.62 159 ASN A N 1
ATOM 1277 C CA . ASN A 1 159 ? 15.976 -3.274 -2.585 1.00 77.62 159 ASN A CA 1
ATOM 1278 C C . ASN A 1 159 ? 14.441 -3.221 -2.723 1.00 77.62 159 ASN A C 1
ATOM 1280 O O . ASN A 1 159 ? 13.759 -2.709 -1.830 1.00 77.62 159 ASN A O 1
ATOM 1284 N N . ILE A 1 160 ? 13.874 -3.722 -3.827 1.00 80.50 160 ILE A N 1
ATOM 1285 C CA . ILE A 1 160 ? 12.422 -3.792 -4.006 1.00 80.50 160 ILE A CA 1
ATOM 1286 C C . ILE A 1 160 ? 11.894 -5.085 -3.354 1.00 80.50 160 ILE A C 1
ATOM 1288 O O . ILE A 1 160 ? 12.081 -6.194 -3.848 1.00 80.50 160 ILE A O 1
ATOM 1292 N N . ILE A 1 161 ? 11.206 -4.929 -2.226 1.00 68.62 161 ILE A N 1
ATOM 1293 C CA . ILE A 1 161 ? 10.586 -5.959 -1.392 1.00 68.62 161 ILE A CA 1
ATOM 1294 C C . ILE A 1 161 ? 9.245 -6.411 -2.014 1.00 68.62 161 ILE A C 1
ATOM 1296 O O . ILE A 1 161 ? 8.455 -5.611 -2.512 1.00 68.62 161 ILE A O 1
ATOM 1300 N N . GLU A 1 162 ? 8.988 -7.725 -1.988 1.00 67.75 162 GLU A N 1
ATOM 1301 C CA . GLU A 1 162 ? 7.814 -8.415 -2.576 1.00 67.75 162 GLU A CA 1
ATOM 1302 C C . GLU A 1 162 ? 7.453 -8.082 -4.046 1.00 67.75 162 GLU A C 1
ATOM 1304 O O . GLU A 1 162 ? 6.283 -7.976 -4.429 1.00 67.75 162 GLU A O 1
ATOM 1309 N N . PRO A 1 163 ? 8.420 -7.978 -4.959 1.00 61.00 163 PRO A N 1
ATOM 1310 C CA . PRO A 1 163 ? 8.276 -7.026 -6.049 1.00 61.00 163 PRO A CA 1
ATOM 1311 C C . PRO A 1 163 ? 7.517 -7.561 -7.281 1.00 61.00 163 PRO A C 1
ATOM 1313 O O . PRO A 1 163 ? 7.014 -6.782 -8.088 1.00 61.00 163 PRO A O 1
ATOM 1316 N N . LYS A 1 164 ? 7.316 -8.885 -7.398 1.00 63.41 164 LYS A N 1
ATOM 1317 C CA . LYS A 1 164 ? 6.517 -9.486 -8.491 1.00 63.41 164 LYS A CA 1
ATOM 1318 C C . LYS A 1 164 ? 5.036 -9.122 -8.442 1.00 63.41 164 LYS A C 1
ATOM 1320 O O . LYS A 1 164 ? 4.380 -9.141 -9.474 1.00 63.41 164 LYS A O 1
ATOM 1325 N N . LYS A 1 165 ? 4.496 -8.867 -7.249 1.00 75.00 165 LYS A N 1
ATOM 1326 C CA . LYS A 1 165 ? 3.088 -8.473 -7.086 1.00 75.00 165 LYS A CA 1
ATOM 1327 C C . LYS A 1 165 ? 2.911 -6.969 -7.056 1.00 75.00 165 LYS A C 1
ATOM 1329 O O . LYS A 1 165 ? 1.795 -6.503 -7.217 1.00 75.00 165 LYS A O 1
ATOM 1334 N N . THR A 1 166 ? 3.995 -6.242 -6.834 1.00 84.62 166 THR A N 1
ATOM 1335 C CA . THR A 1 166 ? 4.015 -4.797 -6.641 1.00 84.62 166 THR A CA 1
ATOM 1336 C C . THR A 1 166 ? 4.040 -4.035 -7.955 1.00 84.62 166 THR A C 1
ATOM 1338 O O . THR A 1 166 ? 3.464 -2.953 -8.035 1.00 84.62 166 THR A O 1
ATOM 1341 N N . LEU A 1 167 ? 4.701 -4.590 -8.971 1.00 90.25 167 LEU A N 1
ATOM 1342 C CA . LEU A 1 167 ? 4.974 -3.921 -10.238 1.00 90.25 167 LEU A CA 1
ATOM 1343 C C . LEU A 1 167 ? 4.151 -4.519 -11.376 1.00 90.25 167 LEU A C 1
ATOM 1345 O O . LEU A 1 167 ? 3.862 -5.718 -11.387 1.00 90.25 167 LEU A O 1
ATOM 1349 N N . LYS A 1 168 ? 3.842 -3.694 -12.372 1.00 92.12 168 LYS A N 1
ATOM 1350 C CA . LYS A 1 168 ? 3.343 -4.128 -13.678 1.00 92.12 168 LYS A CA 1
ATOM 1351 C C . LYS A 1 168 ? 4.074 -3.391 -14.792 1.00 92.12 168 LYS A C 1
ATOM 1353 O O . LYS A 1 168 ? 4.539 -2.268 -14.606 1.00 92.12 168 LYS A O 1
ATOM 1358 N N . VAL A 1 169 ? 4.135 -4.016 -15.962 1.00 92.50 169 VAL A N 1
ATOM 1359 C CA . VAL A 1 169 ? 4.485 -3.305 -17.193 1.00 92.50 169 VAL A CA 1
ATOM 1360 C C . VAL A 1 169 ? 3.205 -2.676 -17.721 1.00 92.50 169 VAL A C 1
ATOM 1362 O O . VAL A 1 169 ? 2.252 -3.389 -18.026 1.00 92.50 169 VAL A O 1
ATOM 1365 N N . LYS A 1 170 ? 3.160 -1.347 -17.750 1.00 94.25 170 LYS A N 1
ATOM 1366 C CA . LYS A 1 170 ? 2.010 -0.577 -18.230 1.00 94.25 170 LYS A CA 1
ATOM 1367 C C . LYS A 1 170 ? 1.970 -0.548 -19.754 1.00 94.25 170 LYS A C 1
ATOM 1369 O O . LYS A 1 170 ? 0.905 -0.711 -20.335 1.00 94.25 170 LYS A O 1
ATOM 1374 N N . GLU A 1 171 ? 3.130 -0.363 -20.375 1.00 94.38 171 GLU A N 1
ATOM 1375 C CA . GLU A 1 171 ? 3.276 -0.229 -21.821 1.00 94.38 171 GLU A CA 1
ATOM 1376 C C . GLU A 1 171 ? 4.649 -0.736 -22.270 1.00 94.38 171 GLU A C 1
ATOM 1378 O O . GLU A 1 171 ? 5.630 -0.616 -21.529 1.00 94.38 171 GLU A O 1
ATOM 1383 N N . ILE A 1 172 ? 4.709 -1.304 -23.477 1.00 92.81 172 ILE A N 1
ATOM 1384 C CA . ILE A 1 172 ? 5.947 -1.731 -24.133 1.00 92.81 172 ILE A CA 1
ATOM 1385 C C . ILE A 1 172 ? 6.008 -1.108 -25.521 1.00 92.81 172 ILE A C 1
ATOM 1387 O O . ILE A 1 172 ? 5.218 -1.454 -26.399 1.00 92.81 172 ILE A O 1
ATOM 1391 N N . ASP A 1 173 ? 7.022 -0.283 -25.729 1.00 92.88 173 ASP A N 1
ATOM 1392 C CA . ASP A 1 173 ? 7.421 0.230 -27.027 1.00 92.88 173 ASP A CA 1
ATOM 1393 C C . ASP A 1 173 ? 8.541 -0.661 -27.583 1.00 92.88 173 ASP A C 1
ATOM 1395 O O . ASP A 1 173 ? 9.674 -0.676 -27.089 1.00 92.88 173 ASP A O 1
ATOM 1399 N N . LYS A 1 174 ? 8.201 -1.475 -28.584 1.00 88.44 174 LYS A N 1
ATOM 1400 C CA . LYS A 1 174 ? 9.145 -2.413 -29.212 1.00 88.44 174 LYS A CA 1
ATOM 1401 C C . LYS A 1 174 ? 10.080 -1.737 -30.204 1.00 88.44 174 LYS A C 1
ATOM 1403 O O . LYS A 1 174 ? 11.189 -2.227 -30.396 1.00 88.44 174 LYS A O 1
ATOM 1408 N N . GLU A 1 175 ? 9.645 -0.641 -30.815 1.00 89.31 175 GLU A N 1
ATOM 1409 C CA . GLU A 1 175 ? 10.427 0.084 -31.818 1.00 89.31 175 GLU A CA 1
ATOM 1410 C C . GLU A 1 175 ? 11.583 0.815 -31.141 1.00 89.31 175 GLU A C 1
ATOM 1412 O O . GLU A 1 175 ? 12.742 0.654 -31.523 1.00 89.31 175 GLU A O 1
ATOM 1417 N N . ASN A 1 176 ? 11.280 1.517 -30.050 1.00 91.06 176 ASN A N 1
ATOM 1418 C CA . ASN A 1 176 ? 12.264 2.252 -29.258 1.00 91.06 176 ASN A CA 1
ATOM 1419 C C . ASN A 1 176 ? 12.824 1.432 -28.086 1.00 91.06 176 ASN A C 1
ATOM 1421 O O . ASN A 1 176 ? 13.442 2.000 -27.181 1.00 91.06 176 ASN A O 1
ATOM 1425 N N . LYS A 1 177 ? 12.556 0.119 -28.073 1.00 90.44 177 LYS A N 1
ATOM 1426 C CA . LYS A 1 177 ? 13.003 -0.863 -27.075 1.00 90.44 177 LYS A CA 1
ATOM 1427 C C . LYS A 1 177 ? 12.921 -0.362 -25.629 1.00 90.44 177 LYS A C 1
ATOM 1429 O O . LYS A 1 177 ? 13.890 -0.400 -24.868 1.00 90.44 177 LYS A O 1
ATOM 1434 N N . ASN A 1 178 ? 11.759 0.150 -25.247 1.00 93.38 178 ASN A N 1
ATOM 1435 C CA . ASN A 1 178 ? 11.527 0.643 -23.898 1.00 93.38 178 ASN A CA 1
ATOM 1436 C C . ASN A 1 178 ? 10.176 0.185 -23.348 1.00 93.38 178 ASN A C 1
ATOM 1438 O O . ASN A 1 178 ? 9.306 -0.292 -24.075 1.00 93.38 178 ASN A O 1
ATOM 1442 N N . ALA A 1 179 ? 10.034 0.256 -22.033 1.00 93.69 179 ALA A N 1
ATOM 1443 C CA . ALA A 1 179 ? 8.806 -0.089 -21.344 1.00 93.69 179 ALA A CA 1
ATOM 1444 C C . ALA A 1 179 ? 8.558 0.870 -20.183 1.00 93.69 179 ALA A C 1
ATOM 1446 O O . ALA A 1 179 ? 9.495 1.378 -19.564 1.00 93.69 179 ALA A O 1
ATOM 1447 N N . TYR A 1 180 ? 7.287 1.082 -19.871 1.00 94.50 180 TYR A N 1
ATOM 1448 C CA . TYR A 1 180 ? 6.860 1.894 -18.740 1.00 94.50 180 TYR A CA 1
ATOM 1449 C C . TYR A 1 180 ? 6.423 0.979 -17.604 1.00 94.50 180 TYR A C 1
ATOM 1451 O O . TYR A 1 180 ? 5.538 0.133 -17.761 1.00 94.50 180 TYR A O 1
ATOM 1459 N N . ILE A 1 181 ? 7.071 1.132 -16.455 1.00 93.00 181 ILE A N 1
ATOM 1460 C CA . ILE A 1 181 ? 6.832 0.340 -15.254 1.00 93.00 181 ILE A CA 1
ATOM 1461 C C . ILE A 1 181 ? 5.984 1.161 -14.297 1.00 93.00 181 ILE A C 1
ATOM 1463 O O . ILE A 1 181 ? 6.307 2.308 -13.991 1.00 93.00 181 ILE A O 1
ATOM 1467 N N . SER A 1 182 ? 4.908 0.547 -13.818 1.00 93.12 182 SER A N 1
ATOM 1468 C CA . SER A 1 182 ? 3.968 1.160 -12.887 1.00 93.12 182 SER A CA 1
ATOM 1469 C C . SER A 1 182 ? 3.679 0.224 -11.710 1.00 93.12 182 SER A C 1
ATOM 1471 O O . SER A 1 182 ? 4.149 -0.920 -11.676 1.00 93.12 182 SER A O 1
ATOM 1473 N N . LEU A 1 183 ? 2.895 0.689 -10.739 1.00 91.69 183 LEU A N 1
ATOM 1474 C CA . LEU A 1 183 ? 2.401 -0.163 -9.657 1.00 91.69 183 LEU A CA 1
ATOM 1475 C C . LEU A 1 183 ? 1.290 -1.077 -10.177 1.00 91.69 183 LEU A C 1
ATOM 1477 O O . LEU A 1 183 ? 0.503 -0.699 -11.045 1.00 91.69 183 LEU A O 1
ATOM 1481 N N . SER A 1 184 ? 1.230 -2.301 -9.663 1.00 88.94 184 SER A N 1
ATOM 1482 C CA . SER A 1 184 ? 0.148 -3.224 -9.992 1.00 88.94 184 SER A CA 1
ATOM 1483 C C . SER A 1 184 ? -1.198 -2.730 -9.447 1.00 88.94 184 SER A C 1
ATOM 1485 O O . SER A 1 184 ? -1.252 -1.888 -8.554 1.00 88.94 184 SER A O 1
ATOM 1487 N N . ASP A 1 185 ? -2.294 -3.293 -9.959 1.00 83.12 185 ASP A N 1
ATOM 1488 C CA . ASP A 1 185 ? -3.661 -2.895 -9.585 1.00 83.12 185 ASP A CA 1
ATOM 1489 C C . ASP A 1 185 ? -4.108 -3.412 -8.204 1.00 83.12 185 ASP A C 1
ATOM 1491 O O . ASP A 1 185 ? -5.258 -3.229 -7.805 1.00 83.12 185 ASP A O 1
ATOM 1495 N N . GLY A 1 186 ? -3.230 -4.107 -7.475 1.00 84.50 186 GLY A N 1
ATOM 1496 C CA . GLY A 1 186 ? -3.521 -4.522 -6.108 1.00 84.50 186 GLY A CA 1
ATOM 1497 C C . GLY A 1 186 ? -3.466 -3.341 -5.134 1.00 84.50 186 GLY A C 1
ATOM 1498 O O . GLY A 1 186 ? -2.712 -2.389 -5.316 1.00 84.50 186 GLY A O 1
ATOM 1499 N N . PHE A 1 187 ? -4.243 -3.417 -4.055 1.00 86.88 187 PHE A N 1
ATOM 1500 C CA . PHE A 1 187 ? -4.232 -2.387 -3.014 1.00 86.88 187 PHE A CA 1
ATOM 1501 C C . PHE A 1 187 ? -3.145 -2.650 -1.960 1.00 86.88 187 PHE A C 1
ATOM 1503 O O . PHE A 1 187 ? -2.545 -3.731 -1.912 1.00 86.88 187 PHE A O 1
ATOM 1510 N N . ASN A 1 188 ? -2.915 -1.665 -1.085 1.00 89.69 188 ASN A N 1
ATOM 1511 C CA . ASN A 1 188 ? -1.909 -1.722 -0.018 1.00 89.69 188 ASN A CA 1
ATOM 1512 C C . ASN A 1 188 ? -0.490 -1.987 -0.553 1.00 89.69 188 ASN A C 1
ATOM 1514 O O . ASN A 1 188 ? 0.226 -2.878 -0.089 1.00 89.69 188 ASN A O 1
ATOM 1518 N N . ASN A 1 189 ? -0.123 -1.253 -1.602 1.00 91.00 189 ASN A N 1
ATOM 1519 C CA . ASN A 1 189 ? 1.204 -1.315 -2.192 1.00 91.00 189 ASN A CA 1
ATOM 1520 C C . ASN A 1 189 ? 2.227 -0.678 -1.223 1.00 91.00 189 ASN A C 1
ATOM 1522 O O . ASN A 1 189 ? 1.960 0.420 -0.719 1.00 91.00 189 ASN A O 1
ATOM 1526 N N . PRO A 1 190 ? 3.379 -1.325 -0.947 1.00 91.19 190 PRO A N 1
ATOM 1527 C CA . PRO A 1 190 ? 4.407 -0.765 -0.069 1.00 91.19 190 PRO A CA 1
ATOM 1528 C C . PRO A 1 190 ? 5.201 0.360 -0.740 1.00 91.19 190 PRO A C 1
ATOM 1530 O O . PRO A 1 190 ? 6.074 0.956 -0.113 1.00 91.19 190 PRO A O 1
ATOM 1533 N N . TYR A 1 191 ? 4.888 0.672 -1.994 1.00 91.25 191 TYR A N 1
ATOM 1534 C CA . TYR A 1 191 ? 5.495 1.749 -2.743 1.00 91.25 191 TYR A CA 1
ATOM 1535 C C . TYR A 1 191 ? 4.457 2.761 -3.212 1.00 91.25 191 TYR A C 1
ATOM 1537 O O . TYR A 1 191 ? 3.272 2.451 -3.355 1.00 91.25 191 TYR A O 1
ATOM 1545 N N . PHE A 1 192 ? 4.927 3.972 -3.479 1.00 90.44 192 PHE A N 1
ATOM 1546 C CA . PHE A 1 192 ? 4.220 4.957 -4.291 1.00 90.44 192 PHE A CA 1
ATOM 1547 C C . PHE A 1 192 ? 5.077 5.330 -5.504 1.00 90.44 192 PHE A C 1
ATOM 1549 O O . PHE A 1 192 ? 6.292 5.116 -5.502 1.00 90.44 192 PHE A O 1
ATOM 1556 N N . LEU A 1 193 ? 4.430 5.860 -6.540 1.00 90.00 193 LEU A N 1
ATOM 1557 C CA . LEU A 1 193 ? 5.082 6.407 -7.724 1.00 90.00 193 LEU A CA 1
ATOM 1558 C C . LEU A 1 193 ? 4.762 7.891 -7.826 1.00 90.00 193 LEU A C 1
ATOM 1560 O O . LEU A 1 193 ? 3.604 8.281 -7.687 1.00 90.00 193 LEU A O 1
ATOM 1564 N N . GLU A 1 194 ? 5.787 8.688 -8.089 1.00 88.25 194 GLU A N 1
ATOM 1565 C CA . GLU A 1 194 ? 5.637 10.090 -8.490 1.00 88.25 194 GLU A CA 1
ATOM 1566 C C . GLU A 1 194 ? 5.349 10.172 -9.996 1.00 88.25 194 GLU A C 1
ATOM 1568 O O . GLU A 1 194 ? 4.482 10.919 -10.439 1.00 88.25 194 GLU A O 1
ATOM 1573 N N . GLU A 1 195 ? 6.028 9.323 -10.768 1.00 89.94 195 GLU A N 1
ATOM 1574 C CA . GLU A 1 195 ? 5.868 9.158 -12.212 1.00 89.94 195 GLU A CA 1
ATOM 1575 C C . GLU A 1 195 ? 6.169 7.711 -12.620 1.00 89.94 195 GLU A C 1
ATOM 1577 O O . GLU A 1 195 ? 6.952 7.031 -11.951 1.00 89.94 195 GLU A O 1
ATOM 1582 N N . ASP A 1 196 ? 5.582 7.245 -13.727 1.00 92.19 196 ASP A N 1
ATOM 1583 C CA . ASP A 1 196 ? 5.894 5.923 -14.280 1.00 92.19 196 ASP A CA 1
ATOM 1584 C C . ASP A 1 196 ? 7.384 5.818 -14.637 1.00 92.19 196 ASP A C 1
ATOM 1586 O O . ASP A 1 196 ? 7.993 6.732 -15.199 1.00 92.19 196 ASP A O 1
ATOM 1590 N N . ILE A 1 197 ? 7.983 4.664 -14.355 1.00 92.19 197 ILE A N 1
ATOM 1591 C CA . ILE A 1 197 ? 9.418 4.466 -14.545 1.00 92.19 197 ILE A CA 1
ATOM 1592 C C . ILE A 1 197 ? 9.664 3.930 -15.949 1.00 92.19 197 ILE A C 1
ATOM 1594 O O . ILE A 1 197 ? 9.352 2.778 -16.253 1.00 92.19 197 ILE A O 1
ATOM 1598 N N . LYS A 1 198 ? 10.271 4.755 -16.801 1.00 93.81 198 LYS A N 1
ATOM 1599 C CA . LYS A 1 198 ? 10.740 4.320 -18.117 1.00 93.81 198 LYS A CA 1
ATOM 1600 C C . LYS A 1 198 ? 12.010 3.477 -17.983 1.00 93.81 198 LYS A C 1
ATOM 1602 O O . LYS A 1 198 ? 13.001 3.934 -17.407 1.00 93.81 198 LYS A O 1
ATOM 1607 N N . VAL A 1 199 ? 11.987 2.274 -18.549 1.00 92.38 199 VAL A N 1
ATOM 1608 C CA . VAL A 1 199 ? 13.143 1.378 -18.663 1.00 92.38 199 VAL A CA 1
ATOM 1609 C C . VAL A 1 199 ? 13.464 1.100 -20.124 1.00 92.38 199 VAL A C 1
ATOM 1611 O O . VAL A 1 199 ? 12.559 0.979 -20.945 1.00 92.38 199 VAL A O 1
ATOM 1614 N N . TYR A 1 200 ? 14.744 0.968 -20.442 1.00 91.38 200 TYR A N 1
ATOM 1615 C CA . TYR A 1 200 ? 15.229 0.563 -21.760 1.00 91.38 200 TYR A CA 1
ATOM 1616 C C . TYR A 1 200 ? 15.652 -0.897 -21.715 1.00 91.38 200 TYR A C 1
ATOM 1618 O O . TYR A 1 200 ? 16.111 -1.373 -20.673 1.00 91.38 200 TYR A O 1
ATOM 1626 N N . TYR A 1 201 ? 15.504 -1.612 -22.824 1.00 87.75 201 TYR A N 1
ATOM 1627 C CA . TYR A 1 201 ? 15.935 -2.997 -22.915 1.00 87.75 201 TYR A CA 1
ATOM 1628 C C . TYR A 1 201 ? 16.668 -3.316 -24.214 1.00 87.75 201 TYR A C 1
ATOM 1630 O O . TYR A 1 201 ? 16.393 -2.741 -25.263 1.00 87.75 201 TYR A O 1
ATOM 1638 N N . GLU A 1 202 ? 17.596 -4.266 -24.132 1.00 79.75 202 GLU A N 1
ATOM 1639 C CA . GLU A 1 202 ? 18.385 -4.770 -25.263 1.00 79.75 202 GLU A CA 1
ATOM 1640 C C . GLU A 1 202 ? 18.211 -6.273 -25.470 1.00 79.75 202 GLU A C 1
ATOM 1642 O O . GLU A 1 202 ? 18.301 -7.038 -24.473 1.00 79.75 202 GLU A O 1
#

Solvent-accessible surface area (backbone atoms only — not comparable to full-atom values): 11367 Å² total; per-residue (Å²): 85,56,40,46,55,53,38,26,40,44,55,48,43,73,82,38,48,82,65,55,65,48,49,44,70,48,46,47,40,34,55,66,82,27,30,71,37,71,69,46,37,46,52,46,51,47,55,51,50,49,53,51,46,61,62,43,41,84,76,42,96,62,93,77,59,62,66,63,55,56,75,34,42,44,80,46,40,17,37,92,89,38,84,39,96,66,62,41,89,65,54,40,32,40,36,42,29,54,37,89,90,46,32,63,77,51,94,85,42,48,41,44,58,53,29,75,43,36,49,37,68,32,40,57,44,73,78,56,58,76,62,47,70,45,76,76,66,80,89,52,99,66,69,55,70,60,57,50,52,48,55,49,48,52,69,67,23,72,83,53,75,74,46,82,57,42,46,35,70,75,46,75,44,76,90,79,32,28,33,33,38,38,71,31,94,43,48,47,42,58,49,45,70,94,63,72,45,69,29,40,52,77

Organism: NCBI:txid216946

Sequence (202 aa):
MDIKLLEQFVNKKGIYKLFNKAIFKGYICINPNNLSSKDDFLIDLKDYIENVIKEVKNVIKISISVNQLIDMVDLSFYKNDVLSNDIDNEVNKIKIKIKNGMENNINGVNLSGTAMLKIYKKISLNNVFLTKNIQKLSFGLLPSIEVKILNNILKYNENIIEPKKTLKVKEIDKENKNAYISLSDGFNNPYFLEEDIKVYYE

pLDDT: mean 82.91, std 9.14, range [60.94, 94.5]